Protein AF-Q4CQK6-F1 (afdb_monomer_lite)

Organism: Trypanosoma cruzi (strain CL Brener) (NCBI:txid353153)

Secondary structure (DSSP, 8-state):
----------------------------------------------------PPP----HHHHHHHHHHHHS-TT-HHHHHHHHHHHHHTTGGGGHHHHHHHH-HHHHHHHHHHHHHHHHHHHHHHHHHHHHH--SSHHHHHHHHHHHHHHHHHHHHHHHHHHHHHHHHHHHHHHHHHHHHHT-TTS-HHHHSHHHHHHHHHHHIIIIIHHHH----GGGHHHHHHHHHHHHHHHHHHHHHHHHHTHHHHHTTSEESSTTS--SEES---SHHHHHHHHHHHHHT--GGGHHHHHHH-SS--HHHHHHHHHHHHHHHHHHHHHIIIIIHHHHGGG--S-GGGT-

Radius of gyration: 30.48 Å; chains: 1; bounding box: 88×51×104 Å

InterPro domains:
  IPR013057 Amino acid transporter, transmembrane domain [PF01490] (76-343)

Structure (mmCIF, N/CA/C/O backbone):
data_AF-Q4CQK6-F1
#
_entry.id   AF-Q4CQK6-F1
#
loop_
_atom_site.group_PDB
_atom_site.id
_atom_site.type_symbol
_atom_site.label_atom_id
_atom_site.label_alt_id
_atom_site.label_comp_id
_atom_site.label_asym_id
_atom_site.label_entity_id
_atom_site.label_seq_id
_atom_site.pdbx_PDB_ins_code
_atom_site.Cartn_x
_atom_site.Cartn_y
_atom_site.Cartn_z
_atom_site.occupancy
_atom_site.B_iso_or_equiv
_atom_site.auth_seq_id
_atom_site.auth_comp_id
_atom_site.auth_asym_id
_atom_site.auth_atom_id
_atom_site.pdbx_PDB_model_num
ATOM 1 N N . MET A 1 1 ? -46.545 -31.808 -0.219 1.00 37.22 1 MET A N 1
ATOM 2 C CA . MET A 1 1 ? -46.198 -32.620 0.968 1.00 37.22 1 MET A CA 1
ATOM 3 C C . MET A 1 1 ? -45.423 -31.732 1.945 1.00 37.22 1 MET A C 1
ATOM 5 O O . MET A 1 1 ? -44.321 -31.363 1.584 1.00 37.22 1 MET A O 1
ATOM 9 N N . SER A 1 2 ? -46.028 -31.392 3.108 1.00 43.06 2 SER A N 1
ATOM 10 C CA . SER A 1 2 ? -45.422 -30.915 4.390 1.00 43.06 2 SER A CA 1
ATOM 11 C C . SER A 1 2 ? -44.519 -29.652 4.342 1.00 43.06 2 SER A C 1
ATOM 13 O O . SER A 1 2 ? -43.501 -29.692 3.672 1.00 43.06 2 SER A O 1
ATOM 15 N N . ARG A 1 3 ? -44.709 -28.506 5.030 1.00 43.91 3 ARG A N 1
ATOM 16 C CA . ARG A 1 3 ? -45.301 -28.069 6.332 1.00 43.91 3 ARG A CA 1
ATOM 17 C C . ARG A 1 3 ? -45.415 -26.510 6.283 1.00 43.91 3 ARG A C 1
ATOM 19 O O . ARG A 1 3 ? -44.500 -25.899 5.744 1.00 43.91 3 ARG A O 1
ATOM 26 N N . THR A 1 4 ? -46.546 -25.837 6.570 1.00 45.88 4 THR A N 1
ATOM 27 C CA . THR A 1 4 ? -47.027 -25.254 7.871 1.00 45.88 4 THR A CA 1
ATOM 28 C C . THR A 1 4 ? -45.974 -24.399 8.614 1.00 45.88 4 THR A C 1
ATOM 30 O O . THR A 1 4 ? -44.915 -24.929 8.929 1.00 45.88 4 THR A O 1
ATOM 33 N N . ASN A 1 5 ? -46.137 -23.088 8.880 1.00 45.56 5 ASN A N 1
ATOM 34 C CA . ASN A 1 5 ? -47.120 -22.409 9.762 1.00 45.56 5 ASN A CA 1
ATOM 35 C C . ASN A 1 5 ? -47.221 -20.874 9.494 1.00 45.56 5 ASN A C 1
ATOM 37 O O . ASN A 1 5 ? -46.205 -20.279 9.133 1.00 45.56 5 ASN A O 1
ATOM 41 N N . PRO A 1 6 ? -48.369 -20.216 9.784 1.00 45.84 6 PRO A N 1
ATOM 42 C CA . PRO A 1 6 ? -48.487 -18.756 9.970 1.00 45.84 6 PRO A CA 1
ATOM 43 C C . PRO A 1 6 ? -49.064 -18.342 11.362 1.00 45.84 6 PRO A C 1
ATOM 45 O O . PRO A 1 6 ? -49.227 -19.197 12.229 1.00 45.84 6 PRO A O 1
ATOM 48 N N . VAL A 1 7 ? -49.450 -17.052 11.497 1.00 48.31 7 VAL A N 1
ATOM 49 C CA . VAL A 1 7 ? -50.237 -16.344 12.564 1.00 48.31 7 VAL A CA 1
ATOM 50 C C . VAL A 1 7 ? -49.356 -15.636 13.630 1.00 48.31 7 VAL A C 1
ATOM 52 O O . VAL A 1 7 ? -48.444 -16.256 14.158 1.00 48.31 7 VAL A O 1
ATOM 55 N N . VAL A 1 8 ? -49.443 -14.317 13.916 1.00 49.34 8 VAL A N 1
ATOM 56 C CA . VAL A 1 8 ? -50.552 -13.473 14.457 1.00 49.34 8 VAL A CA 1
ATOM 57 C C . VAL A 1 8 ? -50.333 -11.964 14.138 1.00 49.34 8 VAL A C 1
ATOM 59 O O . VAL A 1 8 ? -49.188 -11.516 14.191 1.00 49.34 8 VAL A O 1
ATOM 62 N N . PRO A 1 9 ? -51.396 -11.147 13.942 1.00 39.28 9 PRO A N 1
ATOM 63 C CA . PRO A 1 9 ? -51.398 -9.740 14.384 1.00 39.28 9 PRO A CA 1
ATOM 64 C C . PRO A 1 9 ? -52.627 -9.389 15.259 1.00 39.28 9 PRO A C 1
ATOM 66 O O . PRO A 1 9 ? -53.703 -9.954 15.073 1.00 39.28 9 PRO A O 1
ATOM 69 N N . ALA A 1 10 ? -52.475 -8.446 16.199 1.00 51.88 10 ALA A N 1
ATOM 70 C CA . ALA A 1 10 ? -53.542 -7.960 17.085 1.00 51.88 10 ALA A CA 1
ATOM 71 C C . ALA A 1 10 ? -53.884 -6.476 16.837 1.00 51.88 10 ALA A C 1
ATOM 73 O O . ALA A 1 10 ? -53.042 -5.676 16.435 1.00 51.88 10 ALA A O 1
ATOM 74 N N . THR A 1 11 ? -55.161 -6.181 17.057 1.00 45.84 11 THR A N 1
ATOM 75 C CA . THR A 1 11 ? -56.020 -5.078 16.599 1.00 45.84 11 THR A CA 1
ATOM 76 C C . THR A 1 11 ? -56.018 -3.801 17.454 1.00 45.84 11 THR A C 1
ATOM 78 O O . THR A 1 11 ? -55.697 -3.823 18.637 1.00 45.84 11 THR A O 1
ATOM 81 N N . SER A 1 12 ? -56.471 -2.703 16.836 1.00 36.84 12 SER A N 1
ATOM 82 C CA . SER A 1 12 ? -56.713 -1.346 17.359 1.00 36.84 12 SER A CA 1
ATOM 83 C C . SER A 1 12 ? -58.149 -1.086 17.865 1.00 36.84 12 SER A C 1
ATOM 85 O O . SER A 1 12 ? -59.088 -1.653 17.311 1.00 36.84 12 SER A O 1
ATOM 87 N N . GLY A 1 13 ? -58.314 -0.112 18.775 1.00 44.81 13 GLY A N 1
ATOM 88 C CA . GLY A 1 13 ? -59.548 0.663 19.065 1.00 44.81 13 GLY A CA 1
ATOM 89 C C . GLY A 1 13 ? -59.341 1.544 20.320 1.00 44.81 13 GLY A C 1
ATOM 90 O O . GLY A 1 13 ? -59.063 0.981 21.370 1.00 44.81 13 GLY A O 1
ATOM 91 N N . SER A 1 14 ? -59.114 2.873 20.252 1.00 42.81 14 SER A N 1
ATOM 92 C CA . SER A 1 14 ? -60.061 4.030 20.208 1.00 42.81 14 SER A CA 1
ATOM 93 C C . SER A 1 14 ? -61.110 4.023 21.338 1.00 42.81 14 SER A C 1
ATOM 95 O O . SER A 1 14 ? -61.771 3.003 21.471 1.00 42.81 14 SER A O 1
ATOM 97 N N . LEU A 1 15 ? -61.445 5.065 22.121 1.00 49.97 15 LEU A N 1
ATOM 98 C CA . LEU A 1 15 ? -61.158 6.516 22.302 1.00 49.97 15 LEU A CA 1
ATOM 99 C C . LEU A 1 15 ? -61.961 6.951 23.600 1.00 49.97 15 LEU A C 1
ATOM 101 O O . LEU A 1 15 ? -62.546 6.055 24.210 1.00 49.97 15 LEU A O 1
ATOM 105 N N . PRO A 1 16 ? -61.997 8.220 24.089 1.00 49.44 16 PRO A N 1
ATOM 106 C CA . PRO A 1 16 ? -61.783 8.556 25.511 1.00 49.44 16 PRO A CA 1
ATOM 107 C C . PRO A 1 16 ? -62.869 9.448 26.190 1.00 49.44 16 PRO A C 1
ATOM 109 O O . PRO A 1 16 ? -63.867 9.798 25.571 1.00 49.44 16 PRO A O 1
ATOM 112 N N . ASP A 1 17 ? -62.533 9.872 27.419 1.00 44.78 17 ASP A N 1
ATOM 113 C CA . ASP A 1 17 ? -62.788 11.174 28.086 1.00 44.78 17 ASP A CA 1
ATOM 114 C C . ASP A 1 17 ? -63.998 11.373 29.028 1.00 44.78 17 ASP A C 1
ATOM 116 O O . ASP A 1 17 ? -65.047 10.760 28.861 1.00 44.78 17 ASP A O 1
ATOM 120 N N . ASP A 1 18 ? -63.753 12.260 30.009 1.00 43.94 18 ASP A N 1
ATOM 121 C CA . ASP A 1 18 ? -64.630 13.000 30.941 1.00 43.94 18 ASP A CA 1
ATOM 122 C C . ASP A 1 18 ? -64.414 12.769 32.459 1.00 43.94 18 ASP A C 1
ATOM 124 O O . ASP A 1 18 ? -64.860 11.785 33.047 1.00 43.94 18 ASP A O 1
ATOM 128 N N . GLY A 1 19 ? -63.830 13.789 33.115 1.00 41.44 19 GLY A N 1
ATOM 129 C CA . GLY A 1 19 ? -64.545 14.502 34.191 1.00 41.44 19 GLY A CA 1
ATOM 130 C C . GLY A 1 19 ? -64.049 14.424 35.651 1.00 41.44 19 GLY A C 1
ATOM 131 O O . GLY A 1 19 ? -64.416 13.517 36.385 1.00 41.44 19 GLY A O 1
ATOM 132 N N . ASP A 1 20 ? -63.375 15.502 36.081 1.00 42.72 20 ASP A N 1
ATOM 133 C CA . ASP A 1 20 ? -63.537 16.235 37.365 1.00 42.72 20 ASP A CA 1
ATOM 134 C C . ASP A 1 20 ? -62.953 15.730 38.726 1.00 42.72 20 ASP A C 1
ATOM 136 O O . ASP A 1 20 ? -63.548 14.946 39.454 1.00 42.72 20 ASP A O 1
ATOM 140 N N . SER A 1 21 ? -61.757 16.253 39.063 1.00 42.62 21 SER A N 1
ATOM 141 C CA . SER A 1 21 ? -61.343 17.115 40.211 1.00 42.62 21 SER A CA 1
ATOM 142 C C . SER A 1 21 ? -61.841 16.971 41.687 1.00 42.62 21 SER A C 1
ATOM 144 O O . SER A 1 21 ? -62.906 16.436 41.960 1.00 42.62 21 SER A O 1
ATOM 146 N N . PRO A 1 22 ? -61.057 17.486 42.685 1.00 46.25 22 PRO A N 1
ATOM 147 C CA . PRO A 1 22 ? -60.782 16.815 43.974 1.00 46.25 22 PRO A CA 1
ATOM 148 C C . PRO A 1 22 ? -61.104 17.621 45.266 1.00 46.25 22 PRO A C 1
ATOM 150 O O . PRO A 1 22 ? -61.379 18.815 45.198 1.00 46.25 22 PRO A O 1
ATOM 153 N N . SER A 1 23 ? -60.967 16.993 46.456 1.00 38.94 23 SER A N 1
ATOM 154 C CA . SER A 1 23 ? -60.380 17.526 47.728 1.00 38.94 23 SER A CA 1
ATOM 155 C C . SER A 1 23 ? -60.941 16.850 49.004 1.00 38.94 23 SER A C 1
ATOM 157 O O . SER A 1 23 ? -62.145 16.660 49.102 1.00 38.94 23 SER A O 1
ATOM 159 N N . HIS A 1 24 ? -60.077 16.494 49.978 1.00 41.91 24 HIS A N 1
ATOM 160 C CA . HIS A 1 24 ? -60.176 16.844 51.421 1.00 41.91 24 HIS A CA 1
ATOM 161 C C . HIS A 1 24 ? -59.195 16.061 52.340 1.00 41.91 24 HIS A C 1
ATOM 163 O O . HIS A 1 24 ? -59.238 14.842 52.449 1.00 41.91 24 HIS A O 1
ATOM 169 N N . HIS A 1 25 ? -58.329 16.838 53.008 1.00 43.72 25 HIS A N 1
ATOM 170 C CA . HIS A 1 25 ? -57.734 16.728 54.357 1.00 43.72 25 HIS A CA 1
ATOM 171 C C . HIS A 1 25 ? -57.946 15.470 55.236 1.00 43.72 25 HIS A C 1
ATOM 173 O O . HIS A 1 25 ? -59.078 15.123 55.556 1.00 43.72 25 HIS A O 1
ATOM 179 N N . SER A 1 26 ? -56.881 14.979 55.895 1.00 40.47 26 SER A N 1
ATOM 180 C CA . SER A 1 26 ? -56.523 15.338 57.296 1.00 40.47 26 SER A CA 1
ATOM 181 C C . SER A 1 26 ? -55.500 14.378 57.947 1.00 40.47 26 SER A C 1
ATOM 183 O O . SER A 1 26 ? -55.372 13.211 57.602 1.00 40.47 26 SER A O 1
ATOM 185 N N . SER A 1 27 ? -54.728 14.957 58.862 1.00 34.12 27 SER A N 1
ATOM 186 C CA . SER A 1 27 ? -53.510 14.527 59.562 1.00 34.12 27 SER A CA 1
ATOM 187 C C . SER A 1 27 ? -53.738 13.703 60.839 1.00 34.12 27 SER A C 1
ATOM 189 O O . SER A 1 27 ? -54.703 13.953 61.554 1.00 34.12 27 SER A O 1
ATOM 191 N N . HIS A 1 28 ? -52.767 12.856 61.211 1.00 41.78 28 HIS A N 1
ATOM 192 C CA . HIS A 1 28 ? -52.545 12.434 62.604 1.00 41.78 28 HIS A CA 1
ATOM 193 C C . HIS A 1 28 ? -51.050 12.166 62.889 1.00 41.78 28 HIS A C 1
ATOM 195 O O . HIS A 1 28 ? -50.462 11.224 62.363 1.00 41.78 28 HIS A O 1
ATOM 201 N N . GLU A 1 29 ? -50.457 13.012 63.738 1.00 35.28 29 GLU A N 1
ATOM 202 C CA . GLU A 1 29 ? -49.188 12.809 64.454 1.00 35.28 29 GLU A CA 1
ATOM 203 C C . GLU A 1 29 ? -49.433 12.076 65.790 1.00 35.28 29 GLU A C 1
ATOM 205 O O . GLU A 1 29 ? -50.448 12.338 66.438 1.00 35.28 29 GLU A O 1
ATOM 210 N N . MET A 1 30 ? -48.483 11.241 66.249 1.00 39.72 30 MET A N 1
ATOM 211 C CA . MET A 1 30 ? -47.987 11.244 67.644 1.00 39.72 30 MET A CA 1
ATOM 212 C C . MET A 1 30 ? -46.768 10.314 67.868 1.00 39.72 30 MET A C 1
ATOM 214 O O . MET A 1 30 ? -46.875 9.094 67.891 1.00 39.72 30 MET A O 1
ATOM 218 N N . ASN A 1 31 ? -45.610 10.967 68.009 1.00 34.00 31 ASN A N 1
ATOM 219 C CA . ASN A 1 31 ? -44.462 10.793 68.919 1.00 34.00 31 ASN A CA 1
ATOM 220 C C . ASN A 1 31 ? -44.301 9.525 69.809 1.00 34.00 31 ASN A C 1
ATOM 222 O O . ASN A 1 31 ? -45.233 9.132 70.506 1.00 34.00 31 ASN A O 1
ATOM 226 N N . GLY A 1 32 ? -43.057 9.020 69.949 1.00 36.47 32 GLY A N 1
ATOM 227 C CA . GLY A 1 32 ? -42.676 8.160 71.088 1.00 36.47 32 GLY A CA 1
ATOM 228 C C . GLY A 1 32 ? -41.384 7.320 71.001 1.00 36.47 32 GLY A C 1
ATOM 229 O O . GLY A 1 32 ? -41.447 6.139 70.693 1.00 36.47 32 GLY A O 1
ATOM 230 N N . SER A 1 33 ? -40.269 7.901 71.468 1.00 37.31 33 SER A N 1
ATOM 231 C CA . SER A 1 33 ? -39.179 7.269 72.254 1.00 37.31 33 SER A CA 1
ATOM 232 C C . SER A 1 33 ? -38.053 6.430 71.596 1.00 37.31 33 SER A C 1
ATOM 234 O O . SER A 1 33 ? -38.238 5.415 70.934 1.00 37.31 33 SER A O 1
ATOM 236 N N . GLU A 1 34 ? -36.842 6.899 71.911 1.00 34.31 34 GLU A N 1
ATOM 237 C CA . GLU A 1 34 ? -35.470 6.447 71.666 1.00 34.31 34 GLU A CA 1
ATOM 238 C C . GLU A 1 34 ? -35.130 4.956 71.882 1.00 34.31 34 GLU A C 1
ATOM 240 O O . GLU A 1 34 ? -35.407 4.368 72.927 1.00 34.31 34 GLU A O 1
ATOM 245 N N . ARG A 1 35 ? -34.278 4.413 70.993 1.00 35.53 35 ARG A N 1
ATOM 246 C CA . ARG A 1 35 ? -33.162 3.536 71.404 1.00 35.53 35 ARG A CA 1
ATOM 247 C C . ARG A 1 35 ? -32.030 3.504 70.368 1.00 35.53 35 ARG A C 1
ATOM 249 O O . ARG A 1 35 ? -32.155 2.909 69.304 1.00 35.53 35 ARG A O 1
ATOM 256 N N . LYS A 1 36 ? -30.886 4.102 70.725 1.00 32.81 36 LYS A N 1
ATOM 257 C CA . LYS A 1 36 ? -29.576 3.906 70.078 1.00 32.81 36 LYS A CA 1
ATOM 258 C C . LYS A 1 36 ? -29.187 2.420 70.098 1.00 32.81 36 LYS A C 1
ATOM 260 O O . LYS A 1 36 ? -29.015 1.861 71.181 1.00 32.81 36 LYS A O 1
ATOM 265 N N . ARG A 1 37 ? -28.925 1.826 68.931 1.00 38.12 37 ARG A N 1
ATOM 266 C CA . ARG A 1 37 ? -27.924 0.761 68.759 1.00 38.12 37 ARG A CA 1
ATOM 267 C C . ARG A 1 37 ? -27.185 0.952 67.437 1.00 38.12 37 ARG A C 1
ATOM 269 O O . ARG A 1 37 ? -27.768 0.924 66.365 1.00 38.12 37 ARG A O 1
ATOM 276 N N . THR A 1 38 ? -25.894 1.178 67.609 1.00 31.78 38 THR A N 1
ATOM 277 C CA . THR A 1 38 ? -24.778 1.021 66.680 1.00 31.78 38 THR A CA 1
ATOM 278 C C . THR A 1 38 ? -24.866 -0.264 65.854 1.00 31.78 38 THR A C 1
ATOM 280 O O . THR A 1 38 ? -25.084 -1.335 66.420 1.00 31.78 38 THR A O 1
ATOM 283 N N . GLY A 1 39 ? -24.625 -0.151 64.552 1.00 34.47 39 GLY A N 1
ATOM 284 C CA . GLY A 1 39 ? -24.417 -1.265 63.633 1.00 34.47 39 GLY A CA 1
ATOM 285 C C . GLY A 1 39 ? -23.953 -0.712 62.292 1.00 34.47 39 GLY A C 1
ATOM 286 O O . GLY A 1 39 ? -24.721 -0.054 61.605 1.00 34.47 39 GLY A O 1
ATOM 287 N N . GLU A 1 40 ? -22.667 -0.889 62.008 1.00 32.31 40 GLU A N 1
ATOM 288 C CA . GLU A 1 40 ? -21.986 -0.543 60.763 1.00 32.31 40 GLU A CA 1
ATOM 289 C C . GLU A 1 40 ? -22.675 -1.153 59.535 1.00 32.31 40 GLU A C 1
ATOM 291 O O . GLU A 1 40 ? -22.614 -2.363 59.324 1.00 32.31 40 GLU A O 1
ATOM 296 N N . ASP A 1 41 ? -23.248 -0.309 58.678 1.00 35.34 41 ASP A N 1
ATOM 297 C CA . ASP A 1 41 ? -23.568 -0.683 57.302 1.00 35.34 41 ASP A CA 1
ATOM 298 C C . ASP A 1 41 ? -22.315 -0.476 56.443 1.00 35.34 41 ASP A C 1
ATOM 300 O O . ASP A 1 41 ? -22.058 0.590 55.875 1.00 35.34 41 ASP A O 1
ATOM 304 N N . ALA A 1 42 ? -21.484 -1.519 56.422 1.00 42.06 42 ALA A N 1
ATOM 305 C CA . ALA A 1 42 ? -20.296 -1.621 55.593 1.00 42.06 42 ALA A CA 1
ATOM 306 C C . ALA A 1 42 ? -20.677 -1.654 54.102 1.00 42.06 42 ALA A C 1
ATOM 308 O O . ALA A 1 42 ? -21.350 -2.565 53.617 1.00 42.06 42 ALA A O 1
ATOM 309 N N . VAL A 1 43 ? -20.202 -0.645 53.372 1.00 45.31 43 VAL A N 1
ATOM 310 C CA . VAL A 1 43 ? -20.189 -0.575 51.906 1.00 45.31 43 VAL A CA 1
ATOM 311 C C . VAL A 1 43 ? -19.459 -1.809 51.354 1.00 45.31 43 VAL A C 1
ATOM 313 O O . VAL A 1 43 ? -18.345 -2.084 51.802 1.00 45.31 43 VAL A O 1
ATOM 316 N N . PRO A 1 44 ? -20.013 -2.551 50.377 1.00 42.31 44 PRO A N 1
ATOM 317 C CA . PRO A 1 44 ? -19.312 -3.689 49.806 1.00 42.31 44 PRO A CA 1
ATOM 318 C C . PRO A 1 44 ? -18.115 -3.194 48.985 1.00 42.31 44 PRO A C 1
ATOM 320 O O . PRO A 1 44 ? -18.262 -2.597 47.916 1.00 42.31 44 PRO A O 1
ATOM 323 N N . GLU A 1 45 ? -16.922 -3.447 49.517 1.00 36.78 45 GLU A N 1
ATOM 324 C CA . GLU A 1 45 ? -15.633 -3.268 48.862 1.00 36.78 45 GLU A CA 1
ATOM 325 C C . GLU A 1 45 ? -15.618 -4.065 47.551 1.00 36.78 45 GLU A C 1
ATOM 327 O O . GLU A 1 45 ? -15.625 -5.297 47.517 1.00 36.78 45 GLU A O 1
ATOM 332 N N . LYS A 1 46 ? -15.665 -3.338 46.434 1.00 40.69 46 LYS A N 1
ATOM 333 C CA . LYS A 1 46 ? -15.587 -3.896 45.088 1.00 40.69 46 LYS A CA 1
ATOM 334 C C . LYS A 1 46 ? -14.167 -4.417 44.863 1.00 40.69 46 LYS A C 1
ATOM 336 O O . LYS A 1 46 ? -13.291 -3.671 44.436 1.00 40.69 46 LYS A O 1
ATOM 341 N N . LEU A 1 47 ? -13.975 -5.702 45.150 1.00 36.91 47 LEU A N 1
ATOM 342 C CA . LEU A 1 47 ? -12.777 -6.490 44.874 1.00 36.91 47 LEU A CA 1
ATOM 343 C C . LEU A 1 47 ? -12.363 -6.316 43.399 1.00 36.91 47 LEU A C 1
ATOM 345 O O . LEU A 1 47 ? -12.960 -6.900 42.492 1.00 36.91 47 LEU A O 1
ATOM 349 N N . MET A 1 48 ? -11.367 -5.464 43.145 1.00 38.00 48 MET A N 1
ATOM 350 C CA . MET A 1 48 ? -10.711 -5.371 41.842 1.00 38.00 48 MET A CA 1
ATOM 351 C C . MET A 1 48 ? -9.895 -6.651 41.631 1.00 38.00 48 MET A C 1
ATOM 353 O O . MET A 1 48 ? -9.107 -7.006 42.510 1.00 38.00 48 MET A O 1
ATOM 357 N N . PRO A 1 49 ? -10.017 -7.349 40.490 1.00 39.69 49 PRO A N 1
ATOM 358 C CA . PRO A 1 49 ? -9.062 -8.392 40.172 1.00 39.69 49 PRO A CA 1
ATOM 359 C C . PRO A 1 49 ? -7.709 -7.714 39.936 1.00 39.69 49 PRO A C 1
ATOM 361 O O . PRO A 1 49 ? -7.551 -6.938 38.993 1.00 39.69 49 PRO A O 1
ATOM 364 N N . VAL A 1 50 ? -6.737 -7.986 40.809 1.00 41.00 50 VAL A N 1
ATOM 365 C CA . VAL A 1 50 ? -5.322 -7.691 40.563 1.00 41.00 50 VAL A CA 1
ATOM 366 C C . VAL A 1 50 ? -4.916 -8.515 39.344 1.00 41.00 50 VAL A C 1
ATOM 368 O O . VAL A 1 50 ? -4.650 -9.713 39.441 1.00 41.00 50 VAL A O 1
ATOM 371 N N . SER A 1 51 ? -4.944 -7.898 38.164 1.00 39.00 51 SER A N 1
ATOM 372 C CA . SER A 1 51 ? -4.399 -8.494 36.952 1.00 39.00 51 SER A CA 1
ATOM 373 C C . SER A 1 51 ? -2.879 -8.531 37.089 1.00 39.00 51 SER A C 1
ATOM 375 O O . SER A 1 51 ? -2.207 -7.520 36.894 1.00 39.00 51 SER A O 1
ATOM 377 N N . ASN A 1 52 ? -2.341 -9.701 37.436 1.00 38.28 52 ASN A N 1
ATOM 378 C CA . ASN A 1 52 ? -0.931 -10.032 37.247 1.00 38.28 52 ASN A CA 1
ATOM 379 C C . ASN A 1 52 ? -0.629 -10.067 35.736 1.00 38.28 52 ASN A C 1
ATOM 381 O O . ASN A 1 52 ? -0.590 -11.137 35.130 1.00 38.28 52 ASN A O 1
ATOM 385 N N . GLU A 1 53 ? -0.443 -8.905 35.105 1.00 43.97 53 GLU A N 1
ATOM 386 C CA . GLU A 1 53 ? 0.274 -8.843 33.831 1.00 43.97 53 GLU A CA 1
ATOM 387 C C . GLU A 1 53 ? 1.767 -9.099 34.107 1.00 43.97 53 GLU A C 1
ATOM 389 O O . GLU A 1 53 ? 2.332 -8.499 35.027 1.00 43.97 53 GLU A O 1
ATOM 394 N N . PRO A 1 54 ? 2.434 -9.993 33.354 1.00 46.28 54 PRO A N 1
ATOM 395 C CA . PRO A 1 54 ? 3.871 -10.192 33.495 1.00 46.28 54 PRO A CA 1
ATOM 396 C C . PRO A 1 54 ? 4.602 -8.875 33.176 1.00 46.28 54 PRO A C 1
ATOM 398 O O . PRO A 1 54 ? 4.131 -8.118 32.321 1.00 46.28 54 PRO A O 1
ATOM 401 N N . PRO A 1 55 ? 5.751 -8.578 33.817 1.00 50.41 55 PRO A N 1
ATOM 402 C CA . PRO A 1 55 ? 6.511 -7.370 33.518 1.00 50.41 55 PRO A CA 1
ATOM 403 C C . PRO A 1 55 ? 6.811 -7.343 32.018 1.00 50.41 55 PRO A C 1
ATOM 405 O O . PRO A 1 55 ? 7.391 -8.286 31.477 1.00 50.41 55 PRO A O 1
ATOM 408 N N . ALA A 1 56 ? 6.334 -6.294 31.342 1.00 55.75 56 ALA A N 1
ATOM 409 C CA . ALA A 1 56 ? 6.457 -6.137 29.901 1.00 55.75 56 ALA A CA 1
ATOM 410 C C . ALA A 1 56 ? 7.915 -6.367 29.487 1.00 55.75 56 ALA A C 1
ATOM 412 O O . ALA A 1 56 ? 8.785 -5.578 29.844 1.00 55.75 56 ALA A O 1
ATOM 413 N N . SER A 1 57 ? 8.173 -7.455 28.755 1.00 58.31 57 SER A N 1
ATOM 414 C CA . SER A 1 57 ? 9.502 -7.778 28.238 1.00 58.31 57 SER A CA 1
ATOM 415 C C . SER A 1 57 ? 10.104 -6.540 27.567 1.00 58.31 57 SER A C 1
ATOM 417 O O . SER A 1 57 ? 9.446 -5.965 26.695 1.00 58.31 57 SER A O 1
ATOM 419 N N . ASP A 1 58 ? 11.333 -6.162 27.928 1.00 60.03 58 ASP A N 1
ATOM 420 C CA . ASP A 1 58 ? 12.126 -5.070 27.333 1.00 60.03 58 ASP A CA 1
ATOM 421 C C . ASP A 1 58 ? 12.555 -5.368 25.882 1.00 60.03 58 ASP A C 1
ATOM 423 O O . ASP A 1 58 ? 13.672 -5.100 25.441 1.00 60.03 58 ASP A O 1
ATOM 427 N N . THR A 1 59 ? 11.666 -5.951 25.089 1.00 76.38 59 THR A N 1
ATOM 428 C CA . THR A 1 59 ? 11.891 -6.167 23.670 1.00 76.38 59 THR A CA 1
ATOM 429 C C . THR A 1 59 ? 11.755 -4.838 22.927 1.00 76.38 59 THR A C 1
ATOM 431 O O . THR A 1 59 ? 10.912 -3.997 23.249 1.00 76.38 59 THR A O 1
ATOM 434 N N . ILE A 1 60 ? 12.572 -4.643 21.886 1.00 77.12 60 ILE A N 1
ATOM 435 C CA . ILE A 1 60 ? 12.487 -3.487 20.971 1.00 77.12 60 ILE A CA 1
ATOM 436 C C . ILE A 1 60 ? 11.043 -3.295 20.484 1.00 77.12 60 ILE A C 1
ATOM 438 O O . ILE A 1 60 ? 10.553 -2.171 20.404 1.00 77.12 60 ILE A O 1
ATOM 442 N N . LEU A 1 61 ? 10.330 -4.403 20.258 1.00 74.00 61 LEU A N 1
ATOM 443 C CA . LEU A 1 61 ? 8.922 -4.411 19.885 1.00 74.00 61 LEU A CA 1
ATOM 444 C C . LEU A 1 61 ? 8.015 -3.767 20.948 1.00 74.00 61 LEU A C 1
ATOM 446 O O . LEU A 1 61 ? 7.100 -3.036 20.584 1.00 74.00 61 LEU A O 1
ATOM 450 N N . ALA A 1 62 ? 8.248 -3.993 22.244 1.00 76.00 62 ALA A N 1
ATOM 451 C CA . ALA A 1 62 ? 7.469 -3.366 23.313 1.00 76.00 62 ALA A CA 1
ATOM 452 C C . ALA A 1 62 ? 7.717 -1.850 23.390 1.00 76.00 62 ALA A C 1
ATOM 454 O O . ALA A 1 62 ? 6.766 -1.079 23.537 1.00 76.00 62 ALA A O 1
ATOM 455 N N . LYS A 1 63 ? 8.971 -1.408 23.210 1.00 78.50 63 LYS A N 1
ATOM 456 C CA . LYS A 1 63 ? 9.320 0.023 23.126 1.00 78.50 63 LYS A CA 1
ATOM 457 C C . LYS A 1 63 ? 8.692 0.685 21.900 1.00 78.50 63 LYS A C 1
ATOM 459 O O . LYS A 1 63 ? 8.094 1.751 22.026 1.00 78.50 63 LYS A O 1
ATOM 464 N N . LEU A 1 64 ? 8.755 0.023 20.743 1.00 77.81 64 LEU A N 1
ATOM 465 C CA . LEU A 1 64 ? 8.115 0.484 19.512 1.00 77.81 64 LEU A CA 1
ATOM 466 C C . LEU A 1 64 ? 6.594 0.572 19.684 1.00 77.81 64 LEU A C 1
ATOM 468 O O . LEU A 1 64 ? 6.009 1.602 19.365 1.00 77.81 64 LEU A O 1
ATOM 472 N N . LYS A 1 65 ? 5.957 -0.453 20.267 1.00 76.12 65 LYS A N 1
ATOM 473 C CA . LYS A 1 65 ? 4.521 -0.439 20.588 1.00 76.12 65 LYS A CA 1
ATOM 474 C C . LYS A 1 65 ? 4.157 0.732 21.500 1.00 76.12 65 LYS A C 1
ATOM 476 O O . LYS A 1 65 ? 3.179 1.411 21.211 1.00 76.12 65 LYS A O 1
ATOM 481 N N . ARG A 1 66 ? 4.937 1.009 22.555 1.00 77.00 66 ARG A N 1
ATOM 482 C CA . ARG A 1 66 ? 4.711 2.180 23.425 1.00 77.00 66 ARG A CA 1
ATOM 483 C C . ARG A 1 66 ? 4.841 3.494 22.662 1.00 77.00 66 ARG A C 1
ATOM 485 O O . ARG A 1 66 ? 3.964 4.336 22.799 1.00 77.00 66 ARG A O 1
ATOM 492 N N . CYS A 1 67 ? 5.878 3.653 21.839 1.00 78.75 67 CYS A N 1
ATOM 493 C CA . CYS A 1 67 ? 6.054 4.848 21.011 1.00 78.75 67 CYS A CA 1
ATOM 494 C C . CYS A 1 67 ? 4.847 5.060 20.084 1.00 78.75 67 CYS A C 1
ATOM 496 O O . CYS A 1 67 ? 4.259 6.138 20.066 1.00 78.75 67 CYS A O 1
ATOM 498 N N . VAL A 1 68 ? 4.402 3.998 19.404 1.00 74.81 68 VAL A N 1
ATOM 499 C CA . VAL A 1 68 ? 3.220 4.047 18.536 1.00 74.81 68 VAL A CA 1
ATOM 500 C C . VAL A 1 68 ? 1.958 4.391 19.327 1.00 74.81 68 VAL A C 1
ATOM 502 O O . VAL A 1 68 ? 1.197 5.220 18.858 1.00 74.81 68 VAL A O 1
ATOM 505 N N . ILE A 1 69 ? 1.738 3.831 20.522 1.00 75.38 69 ILE A N 1
ATOM 506 C CA . ILE A 1 69 ? 0.567 4.162 21.360 1.00 75.38 69 ILE A CA 1
ATOM 507 C C . ILE A 1 69 ? 0.576 5.635 21.789 1.00 75.38 69 ILE A C 1
ATOM 509 O O . ILE A 1 69 ? -0.480 6.258 21.839 1.00 75.38 69 ILE A O 1
ATOM 513 N N . VAL A 1 70 ? 1.749 6.189 22.105 1.00 74.31 70 VAL A N 1
ATOM 514 C CA . VAL A 1 70 ? 1.885 7.593 22.521 1.00 74.31 70 VAL A CA 1
ATOM 515 C C . VAL A 1 70 ? 1.610 8.541 21.353 1.00 74.31 70 VAL A C 1
ATOM 517 O O . VAL A 1 70 ? 0.914 9.535 21.531 1.00 74.31 70 VAL A O 1
ATOM 520 N N . VAL A 1 71 ? 2.122 8.234 20.158 1.00 77.31 71 VAL A N 1
ATOM 521 C CA . VAL A 1 71 ? 1.924 9.075 18.963 1.00 77.31 71 VAL A CA 1
ATOM 522 C C . VAL A 1 71 ? 0.527 8.873 18.358 1.00 77.31 71 VAL A C 1
ATOM 524 O O . VAL A 1 71 ? -0.080 9.813 17.848 1.00 77.31 71 VAL A O 1
ATOM 527 N N . ILE A 1 72 ? 0.005 7.647 18.408 1.00 79.56 72 ILE A N 1
ATOM 528 C CA . ILE A 1 72 ? -1.230 7.198 17.758 1.00 79.56 72 ILE A CA 1
ATOM 529 C C . ILE A 1 72 ? -2.047 6.380 18.779 1.00 79.56 72 ILE A C 1
ATOM 531 O O . ILE A 1 72 ? -1.968 5.145 18.809 1.00 79.56 72 ILE A O 1
ATOM 535 N N . PRO A 1 73 ? -2.836 7.046 19.642 1.00 76.38 73 PRO A N 1
ATOM 536 C CA . PRO A 1 73 ? -3.600 6.357 20.674 1.00 76.38 73 PRO A CA 1
ATOM 537 C C . PRO A 1 73 ? -4.712 5.467 20.081 1.00 76.38 73 PRO A C 1
ATOM 539 O O . PRO A 1 73 ? -5.299 5.830 19.054 1.00 76.38 73 PRO A O 1
ATOM 542 N N . PRO A 1 74 ? -5.042 4.325 20.731 1.00 74.25 74 PRO A N 1
ATOM 543 C CA . PRO A 1 74 ? -6.184 3.477 20.372 1.00 74.25 74 PRO A CA 1
ATOM 544 C C . PRO A 1 74 ? -7.457 4.288 20.131 1.00 74.25 74 PRO A C 1
ATOM 546 O O . PRO A 1 74 ? -7.770 5.172 20.929 1.00 74.25 74 PRO A O 1
ATOM 549 N N . GLY A 1 75 ? -8.188 3.991 19.053 1.00 78.81 75 GLY A N 1
ATOM 550 C CA . GLY A 1 75 ? -9.468 4.640 18.755 1.00 78.81 75 GLY A CA 1
ATOM 551 C C . GLY A 1 75 ? -9.390 6.157 18.515 1.00 78.81 75 GLY A C 1
ATOM 552 O O . GLY A 1 75 ? -10.423 6.825 18.432 1.00 78.81 75 GLY A O 1
ATOM 553 N N . GLY A 1 76 ? -8.182 6.726 18.411 1.00 86.88 76 GLY A N 1
ATOM 554 C CA . GLY A 1 76 ? -7.963 8.133 18.097 1.00 86.88 76 GLY A CA 1
ATOM 555 C C . GLY A 1 76 ? -8.247 8.461 16.628 1.00 86.88 76 GLY A C 1
ATOM 556 O O . GLY A 1 76 ? -8.273 7.589 15.756 1.00 86.88 76 GLY A O 1
ATOM 557 N N . ILE A 1 77 ? -8.403 9.754 16.332 1.00 91.19 77 ILE A N 1
ATOM 558 C CA . ILE A 1 77 ? -8.631 10.261 14.965 1.00 91.19 77 ILE A CA 1
ATOM 559 C C . ILE A 1 77 ? -7.470 9.865 14.046 1.00 91.19 77 ILE A C 1
ATOM 561 O O . ILE A 1 77 ? -7.699 9.386 12.940 1.00 91.19 77 ILE A O 1
ATOM 565 N N . LEU A 1 78 ? -6.230 10.007 14.524 1.00 88.75 78 LEU A N 1
ATOM 566 C CA . LEU A 1 78 ? -5.037 9.673 13.749 1.00 88.75 78 LEU A CA 1
ATOM 567 C C . LEU A 1 78 ? -4.898 8.160 13.518 1.00 88.75 78 LEU A C 1
ATOM 569 O O . LEU A 1 78 ? -4.553 7.744 12.417 1.00 88.75 78 LEU A O 1
ATOM 573 N N . ALA A 1 79 ? -5.236 7.333 14.515 1.00 86.88 79 ALA A N 1
ATOM 574 C CA . ALA A 1 79 ? -5.244 5.873 14.373 1.00 86.88 79 ALA A CA 1
ATOM 575 C C . ALA A 1 79 ? -6.244 5.426 13.303 1.00 86.88 79 ALA A C 1
ATOM 577 O O . ALA A 1 79 ? -5.919 4.630 12.424 1.00 86.88 79 ALA A O 1
ATOM 578 N N . SER A 1 80 ? -7.440 6.011 13.348 1.00 89.88 80 SER A N 1
ATOM 579 C CA . SER A 1 80 ? -8.506 5.769 12.379 1.00 89.88 80 SER A CA 1
ATOM 580 C C . SER A 1 80 ? -8.103 6.236 10.977 1.00 89.88 80 SER A C 1
ATOM 582 O O . SER A 1 80 ? -8.301 5.510 10.007 1.00 89.88 80 SER A O 1
ATOM 584 N N . ALA A 1 81 ? -7.470 7.410 10.868 1.00 91.88 81 ALA A N 1
ATOM 585 C CA . ALA A 1 81 ? -6.958 7.944 9.608 1.00 91.88 81 ALA A CA 1
ATOM 586 C C . ALA A 1 81 ? -5.886 7.034 8.987 1.00 91.88 81 ALA A C 1
ATOM 588 O O . ALA A 1 81 ? -5.969 6.728 7.801 1.00 91.88 81 ALA A O 1
ATOM 589 N N . PHE A 1 82 ? -4.917 6.556 9.777 1.00 88.81 82 PHE A N 1
ATOM 590 C CA . PHE A 1 82 ? -3.884 5.631 9.299 1.00 88.81 82 PHE A CA 1
ATOM 591 C C . PHE A 1 82 ? -4.439 4.260 8.926 1.00 88.81 82 PHE A C 1
ATOM 593 O O . PHE A 1 82 ? -3.970 3.670 7.958 1.00 88.81 82 PHE A O 1
ATOM 600 N N . ASN A 1 83 ? -5.441 3.760 9.649 1.00 88.38 83 ASN A N 1
ATOM 601 C CA . ASN A 1 83 ? -6.110 2.511 9.297 1.00 88.38 83 ASN A CA 1
ATOM 602 C C . ASN A 1 83 ? -6.808 2.639 7.929 1.00 88.38 83 ASN A C 1
ATOM 604 O O . ASN A 1 83 ? -6.535 1.861 7.014 1.00 88.38 83 ASN A O 1
ATOM 608 N N . LEU A 1 84 ? -7.603 3.699 7.740 1.00 91.69 84 LEU A N 1
ATOM 609 C CA . LEU A 1 84 ? -8.259 3.985 6.460 1.00 91.69 84 LEU A CA 1
ATOM 610 C C . LEU A 1 84 ? -7.252 4.214 5.326 1.00 91.69 84 LEU A C 1
ATOM 612 O O . LEU A 1 84 ? -7.436 3.683 4.232 1.00 91.69 84 LEU A O 1
ATOM 616 N N . ALA A 1 85 ? -6.170 4.951 5.585 1.00 92.31 85 ALA A N 1
ATOM 617 C CA . ALA A 1 85 ? -5.116 5.178 4.602 1.00 92.31 85 ALA A CA 1
ATOM 618 C C . ALA A 1 85 ? -4.398 3.875 4.227 1.00 92.31 85 ALA A C 1
ATOM 620 O O . ALA A 1 85 ? -4.216 3.593 3.047 1.00 92.31 85 ALA A O 1
ATOM 621 N N . SER A 1 86 ? -4.052 3.041 5.212 1.00 89.00 86 SER A N 1
ATOM 622 C CA . SER A 1 86 ? -3.432 1.731 4.990 1.00 89.00 86 SER A CA 1
ATOM 623 C C . SER A 1 86 ? -4.327 0.808 4.167 1.00 89.00 86 SER A C 1
ATOM 625 O O . SER A 1 86 ? -3.817 0.068 3.331 1.00 89.00 86 SER A O 1
ATOM 627 N N . SER A 1 87 ? -5.642 0.845 4.399 1.00 88.00 87 SER A N 1
ATOM 628 C CA . SER A 1 87 ? -6.616 0.074 3.624 1.00 88.00 87 SER A CA 1
ATOM 629 C C . SER A 1 87 ? -6.709 0.539 2.173 1.00 88.00 87 SER A C 1
ATOM 631 O O . SER A 1 87 ? -6.998 -0.275 1.304 1.00 88.00 87 SER A O 1
ATOM 633 N N . SER A 1 88 ? -6.515 1.835 1.934 1.00 91.75 88 SER A N 1
ATOM 634 C CA . SER A 1 88 ? -6.608 2.450 0.613 1.00 91.75 88 SER A CA 1
ATOM 635 C C . SER A 1 88 ? -5.325 2.207 -0.193 1.00 91.75 88 SER A C 1
ATOM 637 O O . SER A 1 88 ? -5.391 1.657 -1.288 1.00 91.75 88 SER A O 1
ATOM 639 N N . ILE A 1 89 ? -4.151 2.544 0.373 1.00 89.75 89 ILE A N 1
ATOM 640 C CA . ILE A 1 89 ? -2.848 2.565 -0.329 1.00 89.75 89 ILE A CA 1
ATOM 641 C C . ILE A 1 89 ? -2.550 1.239 -1.026 1.00 89.75 89 ILE A C 1
ATOM 643 O O . ILE A 1 89 ? -2.289 1.233 -2.230 1.00 89.75 89 ILE A O 1
ATOM 647 N N . GLY A 1 90 ? -2.661 0.144 -0.267 1.00 83.00 90 GLY A N 1
ATOM 648 C CA . GLY A 1 90 ? -2.687 -1.241 -0.738 1.00 83.00 90 GLY A CA 1
ATOM 649 C C . GLY A 1 90 ? -1.814 -1.584 -1.954 1.00 83.00 90 GLY A C 1
ATOM 650 O O . GLY A 1 90 ? -0.744 -1.025 -2.175 1.00 83.00 90 GLY A O 1
ATOM 651 N N . ALA A 1 91 ? -2.279 -2.550 -2.748 1.00 82.50 91 ALA A N 1
ATOM 652 C CA . ALA A 1 91 ? -1.688 -2.878 -4.049 1.00 82.50 91 ALA A CA 1
ATOM 653 C C . ALA A 1 91 ? -2.107 -1.881 -5.152 1.00 82.50 91 ALA A C 1
ATOM 655 O O . ALA A 1 91 ? -1.494 -1.841 -6.216 1.00 82.50 91 ALA A O 1
ATOM 656 N N . GLY A 1 92 ? -3.139 -1.062 -4.904 1.00 86.31 92 GLY A N 1
ATOM 657 C CA . GLY A 1 92 ? -3.682 -0.109 -5.878 1.00 86.31 92 GLY A CA 1
ATOM 658 C C . GLY A 1 92 ? -2.681 0.969 -6.294 1.00 86.31 92 GLY A C 1
ATOM 659 O O . GLY A 1 92 ? -2.659 1.354 -7.463 1.00 86.31 92 GLY A O 1
ATOM 660 N N . ILE A 1 93 ? -1.797 1.394 -5.380 1.00 92.25 93 ILE A N 1
ATOM 661 C CA . ILE A 1 93 ? -0.757 2.395 -5.664 1.00 92.25 93 ILE A CA 1
ATOM 662 C C . ILE A 1 93 ? 0.183 1.974 -6.809 1.00 92.25 93 ILE A C 1
ATOM 664 O O . ILE A 1 93 ? 0.670 2.821 -7.556 1.00 92.25 93 ILE A O 1
ATOM 668 N N . LEU A 1 94 ? 0.396 0.666 -6.989 1.00 91.94 94 LEU A N 1
ATOM 669 C CA . LEU A 1 94 ? 1.356 0.108 -7.945 1.00 91.94 94 LEU A CA 1
ATOM 670 C C . LEU A 1 94 ? 0.930 0.278 -9.407 1.00 91.94 94 LEU A C 1
ATOM 672 O O . LEU A 1 94 ? 1.783 0.322 -10.290 1.00 91.94 94 LEU A O 1
ATOM 676 N N . GLY A 1 95 ? -0.378 0.383 -9.659 1.00 92.75 95 GLY A N 1
ATOM 677 C CA . GLY A 1 95 ? -0.945 0.589 -10.993 1.00 92.75 95 GLY A CA 1
ATOM 678 C C . GLY A 1 95 ? -1.183 2.058 -11.354 1.00 92.75 95 GLY A C 1
ATOM 679 O O . GLY A 1 95 ? -1.581 2.352 -12.480 1.00 92.75 95 GLY A O 1
ATOM 680 N N . LEU A 1 96 ? -0.960 3.000 -10.431 1.00 95.06 96 LEU A N 1
ATOM 681 C CA . LEU A 1 96 ? -1.260 4.417 -10.665 1.00 95.06 96 LEU A CA 1
ATOM 682 C C . LEU A 1 96 ? -0.450 5.060 -11.801 1.00 95.06 96 LEU A C 1
ATOM 684 O O . LEU A 1 96 ? -1.032 5.835 -12.559 1.00 95.06 96 LEU A O 1
ATOM 688 N N . PRO A 1 97 ? 0.843 4.743 -11.997 1.00 94.75 97 PRO A N 1
ATOM 689 C CA . PRO A 1 97 ? 1.602 5.277 -13.127 1.00 94.75 97 PRO A CA 1
ATOM 690 C C . PRO A 1 97 ? 1.043 4.805 -14.478 1.00 94.75 97 PRO A C 1
ATOM 692 O O . PRO A 1 97 ? 0.972 5.587 -15.424 1.00 94.75 97 PRO A O 1
ATOM 695 N N . LEU A 1 98 ? 0.559 3.558 -14.560 1.00 93.81 98 LEU A N 1
ATOM 696 C CA . LEU A 1 98 ? -0.124 3.028 -15.747 1.00 93.81 98 LEU A CA 1
ATOM 697 C C . LEU A 1 98 ? -1.459 3.747 -15.976 1.00 93.81 98 LEU A C 1
ATOM 699 O O . LEU A 1 98 ? -1.810 4.098 -17.106 1.00 93.81 98 LEU A O 1
ATOM 703 N N . ALA A 1 99 ? -2.200 3.996 -14.898 1.00 94.69 99 ALA A N 1
ATOM 704 C CA . ALA A 1 99 ? -3.443 4.750 -14.950 1.00 94.69 99 ALA A CA 1
ATOM 705 C C . ALA A 1 99 ? -3.204 6.188 -15.440 1.00 94.69 99 ALA A C 1
ATOM 707 O O . ALA A 1 99 ? -3.953 6.682 -16.283 1.00 94.69 99 ALA A O 1
ATOM 708 N N . ALA A 1 100 ? -2.115 6.825 -14.998 1.00 94.94 100 ALA A N 1
ATOM 709 C CA . ALA A 1 100 ? -1.691 8.136 -15.476 1.00 94.94 100 ALA A CA 1
ATOM 710 C C . ALA A 1 100 ? -1.260 8.116 -16.949 1.00 94.94 100 ALA A C 1
ATOM 712 O O . ALA A 1 100 ? -1.680 8.987 -17.709 1.00 94.94 100 ALA A O 1
ATOM 713 N N . ASN A 1 101 ? -0.525 7.088 -17.386 1.00 93.19 101 ASN A N 1
ATOM 714 C CA . ASN A 1 101 ? -0.195 6.875 -18.799 1.00 93.19 101 ASN A CA 1
ATOM 715 C C . ASN A 1 101 ? -1.450 6.714 -19.675 1.00 93.19 101 ASN A C 1
ATOM 717 O O . ASN A 1 101 ? -1.496 7.191 -20.808 1.00 93.19 101 ASN A O 1
ATOM 721 N N . SER A 1 102 ? -2.492 6.069 -19.149 1.00 92.38 102 SER A N 1
ATOM 722 C CA . SER A 1 102 ? -3.745 5.829 -19.873 1.00 92.38 102 SER A CA 1
ATOM 723 C C . SER A 1 102 ? -4.620 7.082 -19.937 1.00 92.38 102 SER A C 1
ATOM 725 O O . SER A 1 102 ? -5.033 7.495 -21.019 1.00 92.38 102 SER A O 1
ATOM 727 N N . SER A 1 103 ? -4.835 7.761 -18.811 1.00 92.56 103 SER A N 1
ATOM 728 C CA . SER A 1 103 ? -5.688 8.953 -18.725 1.00 92.56 103 SER A CA 1
ATOM 729 C C . SER A 1 103 ? -5.025 10.234 -19.242 1.00 92.56 103 SER A C 1
ATOM 731 O O . SER A 1 103 ? -5.699 11.121 -19.768 1.00 92.56 103 SER A O 1
ATOM 733 N N . GLY A 1 104 ? -3.700 10.313 -19.159 1.00 92.31 104 GLY A N 1
ATOM 734 C CA . GLY A 1 104 ? -2.941 11.552 -19.270 1.00 92.31 104 GLY A CA 1
ATOM 735 C C . GLY A 1 104 ? -2.728 12.179 -17.892 1.00 92.31 104 GLY A C 1
ATOM 736 O O . GLY A 1 104 ? -3.565 12.051 -16.994 1.00 92.31 104 GLY A O 1
ATOM 737 N N . LEU A 1 105 ? -1.596 12.858 -17.718 1.00 92.50 105 LEU A N 1
ATOM 738 C CA . LEU A 1 105 ? -1.137 13.318 -16.407 1.00 92.50 105 LEU A CA 1
ATOM 739 C C . LEU A 1 105 ? -2.108 14.300 -15.732 1.00 92.50 105 LEU A C 1
ATOM 741 O O . LEU A 1 105 ? -2.375 14.183 -14.537 1.00 92.50 105 LEU A O 1
ATOM 745 N N . VAL A 1 106 ? -2.670 15.251 -16.484 1.00 93.00 106 VAL A N 1
ATOM 746 C CA . VAL A 1 106 ? -3.603 16.239 -15.914 1.00 93.00 106 VAL A CA 1
ATOM 747 C C . VAL A 1 106 ? -4.913 15.560 -15.529 1.00 93.00 106 VAL A C 1
ATOM 749 O O . VAL A 1 106 ? -5.422 15.773 -14.429 1.00 93.00 106 VAL A O 1
ATOM 752 N N . MET A 1 107 ? -5.427 14.690 -16.402 1.00 93.19 107 MET A N 1
ATOM 753 C CA . MET A 1 107 ? -6.647 13.931 -16.128 1.00 93.19 107 MET A CA 1
ATOM 754 C C . MET A 1 107 ? -6.486 13.001 -14.929 1.00 93.19 107 MET A C 1
ATOM 756 O O . MET A 1 107 ? -7.405 12.909 -14.124 1.00 93.19 107 MET A O 1
ATOM 760 N N . ALA A 1 108 ? -5.321 12.376 -14.758 1.00 95.44 108 ALA A N 1
ATOM 761 C CA . ALA A 1 108 ? -5.011 11.561 -13.588 1.00 95.44 108 ALA A CA 1
ATOM 762 C C . ALA A 1 108 ? -5.139 12.359 -12.284 1.00 95.44 108 ALA A C 1
ATOM 764 O O . ALA A 1 108 ? -5.827 11.925 -11.363 1.00 95.44 108 ALA A O 1
ATOM 765 N N . LEU A 1 109 ? -4.549 13.558 -12.215 1.00 96.12 109 LEU A N 1
ATOM 766 C CA . LEU A 1 109 ? -4.646 14.421 -11.033 1.00 96.12 109 LEU A CA 1
ATOM 767 C C . LEU A 1 109 ? -6.085 14.897 -10.779 1.00 96.12 109 LEU A C 1
ATOM 769 O O . LEU A 1 109 ? -6.531 14.919 -9.630 1.00 96.12 109 LEU A O 1
ATOM 773 N N . VAL A 1 110 ? -6.832 15.223 -11.839 1.00 95.69 110 VAL A N 1
ATOM 774 C CA . VAL A 1 110 ? -8.259 15.574 -11.741 1.00 95.69 110 VAL A CA 1
ATOM 775 C C . VAL A 1 110 ? -9.077 14.388 -11.222 1.00 95.69 110 VAL A C 1
ATOM 777 O O . VAL A 1 110 ? -9.873 14.558 -10.300 1.00 95.69 110 VAL A O 1
ATOM 780 N N . TYR A 1 111 ? -8.864 13.182 -11.754 1.00 95.88 111 TYR A N 1
ATOM 781 C CA . TYR A 1 111 ? -9.534 11.967 -11.292 1.00 95.88 111 TYR A CA 1
ATOM 782 C C . TYR A 1 111 ? -9.219 11.675 -9.828 1.00 95.88 111 TYR A C 1
ATOM 784 O O . TYR A 1 111 ? -10.148 11.454 -9.056 1.00 95.88 111 TYR A O 1
ATOM 792 N N . LEU A 1 112 ? -7.950 11.750 -9.417 1.00 97.06 112 LEU A N 1
ATOM 793 C CA . LEU A 1 112 ? -7.551 11.584 -8.018 1.00 97.06 112 LEU A CA 1
ATOM 794 C C . LEU A 1 112 ? -8.263 12.589 -7.104 1.00 97.06 112 LEU A C 1
ATOM 796 O O . LEU A 1 112 ? -8.785 12.193 -6.063 1.00 97.06 112 LEU A O 1
ATOM 800 N N . ALA A 1 113 ? -8.340 13.867 -7.490 1.00 97.31 113 ALA A N 1
ATOM 801 C CA . ALA A 1 113 ? -9.020 14.890 -6.697 1.00 97.31 113 ALA A CA 1
ATOM 802 C C . ALA A 1 113 ? -10.526 14.602 -6.562 1.00 97.31 113 ALA A C 1
ATOM 804 O O . ALA A 1 113 ? -11.051 14.568 -5.448 1.00 97.31 113 ALA A O 1
ATOM 805 N N . VAL A 1 114 ? -11.206 14.313 -7.678 1.00 97.56 114 VAL A N 1
ATOM 806 C CA . VAL A 1 114 ? -12.644 13.999 -7.699 1.00 97.56 114 VAL A CA 1
ATOM 807 C C . VAL A 1 114 ? -12.945 12.734 -6.892 1.00 97.56 114 VAL A C 1
ATOM 809 O O . VAL A 1 114 ? -13.838 12.744 -6.044 1.00 97.56 114 VAL A O 1
ATOM 812 N N . ILE A 1 115 ? -12.183 11.658 -7.101 1.00 97.38 115 ILE A N 1
ATOM 813 C CA . ILE A 1 115 ? -12.354 10.389 -6.384 1.00 97.38 115 ILE A CA 1
ATOM 814 C C . ILE A 1 115 ? -12.079 10.576 -4.889 1.00 97.38 115 ILE A C 1
ATOM 816 O O . ILE A 1 115 ? -12.831 10.045 -4.072 1.00 97.38 115 ILE A O 1
ATOM 820 N N . THR A 1 116 ? -11.080 11.378 -4.504 1.00 97.62 116 THR A N 1
ATOM 821 C CA . THR A 1 116 ? -10.819 11.708 -3.091 1.00 97.62 116 THR A CA 1
ATOM 822 C C . THR A 1 116 ? -12.028 12.393 -2.459 1.00 97.62 116 THR A C 1
ATOM 824 O O . THR A 1 116 ? -12.502 11.956 -1.409 1.00 97.62 116 THR A O 1
ATOM 827 N N . SER A 1 117 ? -12.577 13.429 -3.103 1.00 97.44 117 SER A N 1
ATOM 828 C CA . SER A 1 117 ? -13.756 14.145 -2.601 1.00 97.44 117 SER A CA 1
ATOM 829 C C . SER A 1 117 ? -14.978 13.231 -2.480 1.00 97.44 117 SER A C 1
ATOM 831 O O . SER A 1 117 ? -15.643 13.227 -1.442 1.00 97.44 117 SER A O 1
ATOM 833 N N . LEU A 1 118 ? -15.245 12.408 -3.500 1.00 97.75 118 LEU A N 1
ATOM 834 C CA . LEU A 1 118 ? -16.341 11.435 -3.488 1.00 97.75 118 LEU A CA 1
ATOM 835 C C . LEU A 1 118 ? -16.149 10.359 -2.415 1.00 97.75 118 LEU A C 1
ATOM 837 O O . LEU A 1 118 ? -17.122 9.937 -1.788 1.00 97.75 118 LEU A O 1
ATOM 841 N N . THR A 1 119 ? -14.911 9.940 -2.157 1.00 97.25 119 THR A N 1
ATOM 842 C CA . THR A 1 119 ? -14.589 8.962 -1.111 1.00 97.25 119 THR A CA 1
ATOM 843 C C . THR A 1 119 ? -14.836 9.549 0.273 1.00 97.25 119 THR A C 1
ATOM 845 O O . THR A 1 119 ? -15.508 8.916 1.083 1.00 97.25 119 THR A O 1
ATOM 848 N N . ILE A 1 120 ? -14.404 10.788 0.533 1.00 97.25 120 ILE A N 1
ATOM 849 C CA . ILE A 1 120 ? -14.685 11.486 1.798 1.00 97.25 120 ILE A CA 1
ATOM 850 C C . ILE A 1 120 ? -16.198 11.649 2.003 1.00 97.25 120 ILE A C 1
ATOM 852 O O . ILE A 1 120 ? -16.705 11.365 3.090 1.00 97.25 120 ILE A O 1
ATOM 856 N N . TYR A 1 121 ? -16.935 12.040 0.960 1.00 97.44 121 TYR A N 1
ATOM 857 C CA . TYR A 1 121 ? -18.395 12.133 1.018 1.00 97.44 121 TYR A CA 1
ATOM 858 C C . TYR A 1 121 ? -19.057 10.773 1.288 1.00 97.44 121 TYR A C 1
ATOM 860 O O . TYR A 1 121 ? -19.951 10.670 2.128 1.00 97.44 121 TYR A O 1
ATOM 868 N N . SER A 1 122 ? -18.578 9.710 0.638 1.00 97.12 122 SER A N 1
ATOM 869 C CA . SER A 1 122 ? -19.061 8.343 0.868 1.00 97.12 122 SER A CA 1
ATOM 870 C C . SER A 1 122 ? -18.829 7.908 2.316 1.00 97.12 122 SER A C 1
ATOM 872 O O . SER A 1 122 ? -19.725 7.349 2.943 1.00 97.12 122 SER A O 1
ATOM 874 N N . MET A 1 123 ? -17.661 8.220 2.883 1.00 96.19 123 MET A N 1
ATOM 875 C CA . MET A 1 123 ? -17.353 7.943 4.287 1.00 96.19 123 MET A CA 1
ATOM 876 C C . MET A 1 123 ? -18.270 8.725 5.232 1.00 96.19 123 MET A C 1
ATOM 878 O O . MET A 1 123 ? -18.793 8.145 6.180 1.00 96.19 123 MET A O 1
ATOM 882 N N . TYR A 1 124 ? -18.551 10.001 4.950 1.00 97.38 124 TYR A N 1
ATOM 883 C CA . TYR A 1 124 ? -19.551 10.768 5.699 1.00 97.38 124 TYR A CA 1
ATOM 884 C C . TYR A 1 124 ? -20.932 10.094 5.662 1.00 97.38 124 TYR A C 1
ATOM 886 O O . TYR A 1 124 ? -21.543 9.892 6.712 1.00 97.38 124 TYR A O 1
ATOM 894 N N . ALA A 1 125 ? -21.408 9.691 4.479 1.00 96.31 125 ALA A N 1
ATOM 895 C CA . ALA A 1 125 ? -22.709 9.040 4.322 1.00 96.31 125 ALA A CA 1
ATOM 896 C C . ALA A 1 125 ? -22.788 7.707 5.090 1.00 96.31 125 ALA A C 1
ATOM 898 O O . ALA A 1 125 ? -23.769 7.455 5.793 1.00 96.31 125 ALA A O 1
ATOM 899 N N . LEU A 1 126 ? -21.737 6.883 5.022 1.00 95.06 126 LEU A N 1
ATOM 900 C CA . LEU A 1 126 ? -21.648 5.620 5.765 1.00 95.06 126 LEU A CA 1
ATOM 901 C C . LEU A 1 126 ? -21.568 5.850 7.278 1.00 95.06 126 LEU A C 1
ATOM 903 O O . LEU A 1 126 ? -22.243 5.157 8.038 1.00 95.06 126 LEU A O 1
ATOM 907 N N . GLY A 1 127 ? -20.807 6.853 7.723 1.00 95.38 127 GLY A N 1
ATOM 908 C CA . GLY A 1 127 ? -20.733 7.249 9.129 1.00 95.38 127 GLY A CA 1
ATOM 909 C C . GLY A 1 127 ? -22.076 7.750 9.663 1.00 95.38 127 GLY A C 1
ATOM 910 O O . GLY A 1 127 ? -22.470 7.401 10.776 1.00 95.38 127 GLY A O 1
ATOM 911 N N . LEU A 1 128 ? -22.819 8.521 8.864 1.00 96.06 128 LEU A N 1
ATOM 912 C CA . LEU A 1 128 ? -24.159 8.991 9.216 1.00 96.06 128 LEU A CA 1
ATOM 913 C C . LEU A 1 128 ? -25.134 7.813 9.322 1.00 96.06 128 LEU A C 1
ATOM 915 O O . LEU A 1 128 ? -25.898 7.728 10.284 1.00 96.06 128 LEU A O 1
ATOM 919 N N . ALA A 1 129 ? -25.077 6.877 8.374 1.00 94.94 129 ALA A N 1
ATOM 920 C CA . ALA A 1 129 ? -25.887 5.667 8.403 1.00 94.94 129 ALA A CA 1
ATOM 921 C C . ALA A 1 129 ? -25.557 4.786 9.621 1.00 94.94 129 ALA A C 1
ATOM 923 O O . ALA A 1 129 ? -26.475 4.307 10.289 1.00 94.94 129 ALA A O 1
ATOM 924 N N . ALA A 1 130 ? -24.275 4.621 9.968 1.00 93.06 130 ALA A N 1
ATOM 925 C CA . ALA A 1 130 ? -23.835 3.914 11.174 1.00 93.06 130 ALA A CA 1
ATOM 926 C C . ALA A 1 130 ? -24.372 4.580 12.452 1.00 93.06 130 ALA A C 1
ATOM 928 O O . ALA A 1 130 ? -24.954 3.912 13.306 1.00 93.06 130 ALA A O 1
ATOM 929 N N . GLN A 1 131 ? -24.254 5.909 12.548 1.00 93.81 131 GLN A N 1
ATOM 930 C CA . GLN A 1 131 ? -24.730 6.676 13.697 1.00 93.81 131 GLN A CA 1
ATOM 931 C C . GLN A 1 131 ? -26.252 6.586 13.867 1.00 93.81 131 GLN A C 1
ATOM 933 O O . GLN A 1 131 ? -26.737 6.441 14.986 1.00 93.81 131 GLN A O 1
ATOM 938 N N . ARG A 1 132 ? -27.022 6.688 12.778 1.00 94.25 132 ARG A N 1
ATOM 939 C CA . ARG A 1 132 ? -28.493 6.690 12.839 1.00 94.25 132 ARG A CA 1
ATOM 940 C C . ARG A 1 132 ? -29.083 5.303 13.059 1.00 94.25 132 ARG A C 1
ATOM 942 O O . ARG A 1 132 ? -30.068 5.185 13.774 1.00 94.25 132 ARG A O 1
ATOM 949 N N . SER A 1 133 ? -28.498 4.275 12.452 1.00 93.06 133 SER A N 1
ATOM 950 C CA . SER A 1 133 ? -28.996 2.901 12.578 1.00 93.06 133 SER A CA 1
ATOM 951 C C . SER A 1 133 ? -28.545 2.206 13.862 1.00 93.06 133 SER A C 1
ATOM 953 O O . SER A 1 133 ? -29.206 1.268 14.291 1.00 93.06 133 SER A O 1
ATOM 955 N N . GLN A 1 134 ? -27.421 2.628 14.463 1.00 92.62 134 GLN A N 1
ATOM 956 C CA . GLN A 1 134 ? -26.750 1.914 15.560 1.00 92.62 134 GLN A CA 1
ATOM 957 C C . GLN A 1 134 ? -26.381 0.456 15.211 1.00 92.62 134 GLN A C 1
ATOM 959 O O . GLN A 1 134 ? -26.142 -0.369 16.092 1.00 92.62 134 GLN A O 1
ATOM 964 N N . ILE A 1 135 ? -26.295 0.130 13.917 1.00 92.38 135 ILE A N 1
ATOM 965 C CA . ILE A 1 135 ? -25.921 -1.200 13.435 1.00 92.38 135 ILE A CA 1
ATOM 966 C C . ILE A 1 135 ? -24.413 -1.249 13.165 1.00 92.38 135 ILE A C 1
ATOM 968 O O . ILE A 1 135 ? -23.819 -0.326 12.602 1.00 92.38 135 ILE A O 1
ATOM 972 N N . ARG A 1 136 ? -23.787 -2.357 13.579 1.00 90.38 136 ARG A N 1
ATOM 973 C CA . ARG A 1 136 ? -22.326 -2.531 13.548 1.00 90.38 136 ARG A CA 1
ATOM 974 C C . ARG A 1 136 ? -21.763 -3.045 12.232 1.00 90.38 136 ARG A C 1
ATOM 976 O O . ARG A 1 136 ? -20.571 -2.895 11.993 1.00 90.38 136 ARG A O 1
ATOM 983 N N . THR A 1 137 ? -22.602 -3.639 11.392 1.00 90.94 137 THR A N 1
ATOM 984 C CA . THR A 1 137 ? -22.190 -4.256 10.131 1.00 90.94 137 THR A CA 1
ATOM 985 C C . THR A 1 137 ? -22.761 -3.498 8.947 1.00 90.94 137 THR A C 1
ATOM 987 O O . THR A 1 137 ? -23.887 -2.996 8.980 1.00 90.94 137 THR A O 1
ATOM 990 N N . PHE A 1 138 ? -21.991 -3.446 7.868 1.00 90.50 138 PHE A N 1
ATOM 991 C CA . PHE A 1 138 ? -22.413 -2.796 6.636 1.00 90.50 138 PHE A CA 1
ATOM 992 C C . PHE A 1 138 ? -23.645 -3.487 6.039 1.00 90.50 138 PHE A C 1
ATOM 994 O O . PHE A 1 138 ? -24.579 -2.823 5.605 1.00 90.50 138 PHE A O 1
ATOM 1001 N N . GLU A 1 139 ? -23.681 -4.821 6.050 1.00 92.75 139 GLU A N 1
ATOM 1002 C CA . GLU A 1 139 ? -24.804 -5.630 5.568 1.00 92.75 139 GLU A CA 1
ATOM 1003 C C . GLU A 1 139 ? -26.055 -5.404 6.410 1.00 92.75 139 GLU A C 1
ATOM 1005 O O . GLU A 1 139 ? -27.158 -5.376 5.873 1.00 92.75 139 GLU A O 1
ATOM 1010 N N . GLY A 1 140 ? -25.893 -5.218 7.723 1.00 93.50 140 GLY A N 1
ATOM 1011 C CA . GLY A 1 140 ? -27.006 -4.919 8.612 1.00 93.50 140 GLY A CA 1
ATOM 1012 C C . GLY A 1 140 ? -27.606 -3.543 8.319 1.00 93.50 140 GLY A C 1
ATOM 1013 O O . GLY A 1 140 ? -28.827 -3.410 8.266 1.00 93.50 140 GLY A O 1
ATOM 1014 N N . VAL A 1 141 ? -26.770 -2.536 8.042 1.00 93.69 141 VAL A N 1
ATOM 1015 C CA . VAL A 1 141 ? -27.250 -1.218 7.596 1.00 93.69 141 VAL A CA 1
ATOM 1016 C C . VAL A 1 141 ? -27.903 -1.297 6.221 1.00 93.69 141 VAL A C 1
ATOM 1018 O O . VAL A 1 141 ? -28.986 -0.751 6.027 1.00 93.69 141 VAL A O 1
ATOM 1021 N N . ALA A 1 142 ? -27.289 -2.015 5.282 1.00 93.94 142 ALA A N 1
ATOM 1022 C CA . ALA A 1 142 ? -27.853 -2.255 3.960 1.00 93.94 142 ALA A CA 1
ATOM 1023 C C . ALA A 1 142 ? -29.230 -2.937 4.051 1.00 93.94 142 ALA A C 1
ATOM 1025 O O . ALA A 1 142 ? -30.165 -2.527 3.367 1.00 93.94 142 ALA A O 1
ATOM 1026 N N . LEU A 1 143 ? -29.383 -3.920 4.943 1.00 96.25 143 LEU A N 1
ATOM 1027 C CA . LEU A 1 143 ? -30.650 -4.601 5.203 1.00 96.25 143 LEU A CA 1
ATOM 1028 C C . LEU A 1 143 ? -31.696 -3.647 5.783 1.00 96.25 143 LEU A C 1
ATOM 1030 O O . LEU A 1 143 ? -32.837 -3.661 5.328 1.00 96.25 143 LEU A O 1
ATOM 1034 N N . ALA A 1 144 ? -31.310 -2.824 6.759 1.00 94.31 144 ALA A N 1
ATOM 1035 C CA . ALA A 1 144 ? -32.216 -1.897 7.428 1.00 94.31 144 ALA A CA 1
ATOM 1036 C C . ALA A 1 144 ? -32.691 -0.752 6.517 1.00 94.31 144 ALA A C 1
ATOM 1038 O O . ALA A 1 144 ? -33.835 -0.325 6.636 1.00 94.31 144 ALA A O 1
ATOM 1039 N N . LEU A 1 145 ? -31.834 -0.257 5.618 1.00 94.06 145 LEU A N 1
ATOM 1040 C CA . LEU A 1 145 ? -32.138 0.908 4.778 1.00 94.06 145 LEU A CA 1
ATOM 1041 C C . LEU A 1 145 ? -32.674 0.550 3.387 1.00 94.06 145 LEU A C 1
ATOM 1043 O O . LEU A 1 145 ? -33.472 1.300 2.835 1.00 94.06 145 LEU A O 1
ATOM 1047 N N . LEU A 1 146 ? -32.215 -0.559 2.801 1.00 94.62 146 LEU A N 1
ATOM 1048 C CA . LEU A 1 146 ? -32.441 -0.894 1.386 1.00 94.62 146 LEU A CA 1
ATOM 1049 C C . LEU A 1 146 ? -33.019 -2.306 1.188 1.00 94.62 146 LEU A C 1
ATOM 1051 O O . LEU A 1 146 ? -33.293 -2.725 0.063 1.00 94.62 146 LEU A O 1
ATOM 1055 N N . GLY A 1 147 ? -33.237 -3.045 2.278 1.00 95.12 147 GLY A N 1
ATOM 1056 C CA . GLY A 1 147 ? -33.847 -4.368 2.263 1.00 95.12 147 GLY A CA 1
ATOM 1057 C C . GLY A 1 147 ? -32.885 -5.510 1.926 1.00 95.12 147 GLY A C 1
ATOM 1058 O O . GLY A 1 147 ? -31.699 -5.342 1.632 1.00 95.12 147 GLY A O 1
ATOM 1059 N N . ARG A 1 148 ? -33.418 -6.736 1.986 1.00 95.56 148 ARG A N 1
ATOM 1060 C CA . ARG A 1 148 ? -32.626 -7.977 1.923 1.00 95.56 148 ARG A CA 1
ATOM 1061 C C . ARG A 1 148 ? -31.897 -8.181 0.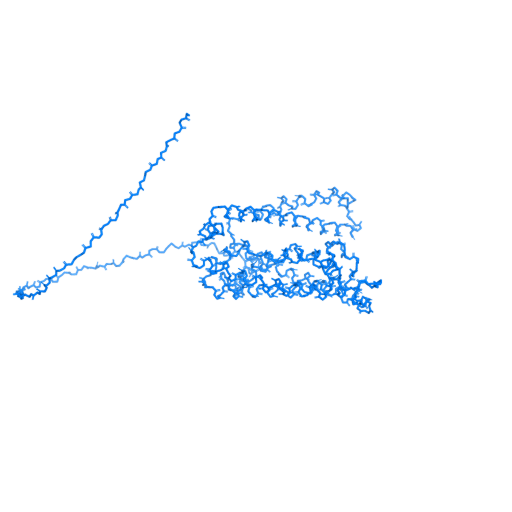595 1.00 95.56 148 ARG A C 1
ATOM 1063 O O . ARG A 1 148 ? -30.783 -8.697 0.601 1.00 95.56 148 ARG A O 1
ATOM 1070 N N . GLY A 1 149 ? -32.510 -7.782 -0.520 1.00 95.88 149 GLY A N 1
ATOM 1071 C CA . GLY A 1 149 ? -31.894 -7.899 -1.845 1.00 95.88 149 GLY A CA 1
ATOM 1072 C C . GLY A 1 149 ? -30.608 -7.078 -1.950 1.00 95.88 149 GLY A C 1
ATOM 1073 O O . GLY A 1 149 ? -29.567 -7.608 -2.332 1.00 95.88 149 GLY A O 1
ATOM 1074 N N . PHE A 1 150 ? -30.655 -5.812 -1.521 1.00 94.31 150 PHE A N 1
ATOM 1075 C CA . PHE A 1 150 ? -29.482 -4.941 -1.531 1.00 94.31 150 PHE A CA 1
ATOM 1076 C C . PHE A 1 150 ? -28.426 -5.375 -0.506 1.00 94.31 150 PHE A C 1
ATOM 1078 O O . PHE A 1 150 ? -27.237 -5.326 -0.801 1.00 94.31 150 PHE A O 1
ATOM 1085 N N . ALA A 1 151 ? -28.837 -5.868 0.667 1.00 94.75 151 ALA A N 1
ATOM 1086 C CA . ALA A 1 151 ? -27.906 -6.425 1.649 1.00 94.75 151 ALA A CA 1
ATOM 1087 C C . ALA A 1 151 ? -27.091 -7.601 1.084 1.00 94.75 151 ALA A C 1
ATOM 1089 O O . ALA A 1 151 ? -25.876 -7.651 1.271 1.00 94.75 151 ALA A O 1
ATOM 1090 N N . LEU A 1 152 ? -27.739 -8.516 0.351 1.00 96.00 152 LEU A N 1
ATOM 1091 C CA . LEU A 1 152 ? -27.052 -9.631 -0.304 1.00 96.00 152 LEU A CA 1
ATOM 1092 C C . LEU A 1 152 ? -26.132 -9.150 -1.433 1.00 96.00 152 LEU A C 1
ATOM 1094 O O . LEU A 1 152 ? -25.013 -9.642 -1.556 1.00 96.00 152 LEU A O 1
ATOM 1098 N N . PHE A 1 153 ? -26.573 -8.170 -2.225 1.00 95.19 153 PHE A N 1
ATOM 1099 C CA . PHE A 1 153 ? -25.736 -7.543 -3.249 1.00 95.19 153 PHE A CA 1
ATOM 1100 C C . PHE A 1 153 ? -24.477 -6.906 -2.641 1.00 95.19 153 PHE A C 1
ATOM 1102 O O . PHE A 1 153 ? -23.368 -7.201 -3.079 1.00 95.19 153 PHE A O 1
ATOM 1109 N N . ALA A 1 154 ? -24.629 -6.102 -1.585 1.00 92.44 154 ALA A N 1
ATOM 1110 C CA . ALA A 1 154 ? -23.518 -5.477 -0.875 1.00 92.44 154 ALA A CA 1
ATOM 1111 C C . ALA A 1 154 ? -22.550 -6.512 -0.278 1.00 92.44 154 ALA A C 1
ATOM 1113 O O . ALA A 1 154 ? -21.335 -6.341 -0.381 1.00 92.44 154 ALA A O 1
ATOM 1114 N N . ALA A 1 155 ? -23.072 -7.605 0.292 1.00 93.69 155 ALA A N 1
ATOM 1115 C CA . ALA A 1 155 ? -22.257 -8.719 0.770 1.00 93.69 155 ALA A CA 1
ATOM 1116 C C . ALA A 1 155 ? -21.463 -9.371 -0.376 1.00 93.69 155 ALA A C 1
ATOM 1118 O O . ALA A 1 155 ? -20.263 -9.597 -0.241 1.00 93.69 155 ALA A O 1
ATOM 1119 N N . GLY A 1 156 ? -22.100 -9.612 -1.527 1.00 94.94 156 GLY A N 1
ATOM 1120 C CA . GLY A 1 156 ? -21.442 -10.147 -2.722 1.00 94.94 156 GLY A CA 1
ATOM 1121 C C . GLY A 1 156 ? -20.321 -9.242 -3.241 1.00 94.94 156 GLY A C 1
ATOM 1122 O O . GLY A 1 156 ? -19.215 -9.721 -3.490 1.00 94.94 156 GLY A O 1
ATOM 1123 N N . VAL A 1 157 ? -20.567 -7.930 -3.326 1.00 92.62 157 VAL A N 1
ATOM 1124 C CA . VAL A 1 15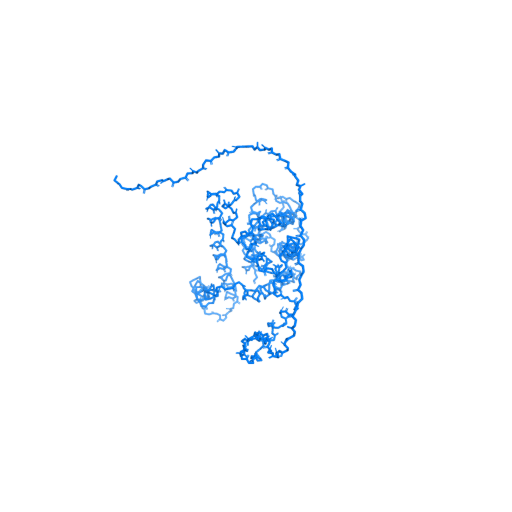7 ? -19.554 -6.933 -3.716 1.00 92.62 157 VAL A CA 1
ATOM 1125 C C . VAL A 1 157 ? -18.390 -6.914 -2.725 1.00 92.62 157 VAL A C 1
ATOM 1127 O O . VAL A 1 157 ? -17.237 -6.916 -3.152 1.00 92.62 157 VAL A O 1
ATOM 1130 N N . ARG A 1 158 ? -18.657 -6.956 -1.412 1.00 91.38 158 ARG A N 1
ATOM 1131 C CA . ARG A 1 158 ? -17.607 -7.014 -0.381 1.00 91.38 158 ARG A CA 1
ATOM 1132 C C . ARG A 1 158 ? -16.766 -8.286 -0.499 1.00 91.38 158 ARG A C 1
ATOM 1134 O O . ARG A 1 158 ? -15.544 -8.191 -0.422 1.00 91.38 158 ARG A O 1
ATOM 1141 N N . ILE A 1 159 ? -17.389 -9.450 -0.703 1.00 93.19 159 ILE A N 1
ATOM 1142 C CA . ILE A 1 159 ? -16.678 -10.728 -0.882 1.00 93.19 159 ILE A CA 1
ATOM 1143 C C . ILE A 1 159 ? -15.782 -10.667 -2.120 1.00 93.19 159 ILE A C 1
ATOM 1145 O O . ILE A 1 159 ? -14.598 -10.992 -2.034 1.00 93.19 159 ILE A O 1
ATOM 1149 N N . PHE A 1 160 ? -16.322 -10.212 -3.254 1.00 92.81 160 PHE A N 1
ATOM 1150 C CA . PHE A 1 160 ? -15.560 -10.069 -4.492 1.00 92.81 160 PHE A CA 1
ATOM 1151 C C . PHE A 1 160 ? -14.388 -9.095 -4.327 1.00 92.81 160 PHE A C 1
ATOM 1153 O O . PHE A 1 160 ? -13.266 -9.409 -4.717 1.00 92.81 160 PHE A O 1
ATOM 1160 N N . HIS A 1 161 ? -14.625 -7.946 -3.693 1.00 89.44 161 HIS A N 1
ATOM 1161 C CA . HIS A 1 161 ? -13.588 -6.956 -3.424 1.00 89.44 161 HIS A CA 1
ATOM 1162 C C . HIS A 1 161 ? -12.490 -7.505 -2.505 1.00 89.44 161 HIS A C 1
ATOM 1164 O O . HIS A 1 161 ? -11.308 -7.358 -2.806 1.00 89.44 161 HIS A O 1
ATOM 1170 N N . GLY A 1 162 ? -12.864 -8.183 -1.414 1.00 88.69 162 GLY A N 1
ATOM 1171 C CA . GLY A 1 162 ? -11.914 -8.825 -0.506 1.00 88.69 162 GLY A CA 1
ATOM 1172 C C . GLY A 1 162 ? -11.056 -9.868 -1.222 1.00 88.69 162 GLY A C 1
ATOM 1173 O O . GLY A 1 162 ? -9.832 -9.835 -1.116 1.00 88.69 162 GLY A O 1
ATOM 1174 N N . PHE A 1 163 ? -11.680 -10.732 -2.028 1.00 91.44 163 PHE A N 1
ATOM 1175 C CA . PHE A 1 163 ? -10.973 -11.718 -2.846 1.00 91.44 163 PHE A CA 1
ATOM 1176 C C . PHE A 1 163 ? -10.022 -11.059 -3.858 1.00 91.44 163 PHE A C 1
ATOM 1178 O O . PHE A 1 163 ? -8.853 -11.434 -3.933 1.00 91.44 163 PHE A O 1
ATOM 1185 N N . SER A 1 164 ? -10.491 -10.039 -4.585 1.00 89.81 164 SER A N 1
ATOM 1186 C CA . SER A 1 164 ? -9.683 -9.277 -5.544 1.00 89.81 164 SER A CA 1
ATOM 1187 C C . SER A 1 164 ? -8.477 -8.616 -4.874 1.00 89.81 164 SER A C 1
ATOM 1189 O O . SER A 1 164 ? -7.374 -8.670 -5.412 1.00 89.81 164 SER A O 1
ATOM 1191 N N . GLY A 1 165 ? -8.663 -8.029 -3.688 1.00 88.12 165 GLY A N 1
ATOM 1192 C CA . GLY A 1 165 ? -7.580 -7.451 -2.896 1.00 88.12 165 GLY A CA 1
ATOM 1193 C C . GLY A 1 165 ? -6.544 -8.499 -2.487 1.00 88.12 165 GLY A C 1
ATOM 1194 O O . GLY A 1 165 ? -5.350 -8.279 -2.670 1.00 88.12 165 GLY A O 1
ATOM 1195 N N . CYS A 1 166 ? -6.980 -9.670 -2.009 1.00 89.62 166 CYS A N 1
ATOM 1196 C CA . CYS A 1 166 ? -6.077 -10.775 -1.678 1.00 89.62 166 CYS A CA 1
ATOM 1197 C C . CYS A 1 166 ? -5.249 -11.234 -2.887 1.00 89.62 166 CYS A C 1
ATOM 1199 O O . CYS A 1 166 ? -4.037 -11.399 -2.761 1.00 89.62 166 CYS A O 1
ATOM 1201 N N . VAL A 1 167 ? -5.879 -11.407 -4.054 1.00 92.00 167 VAL A N 1
ATOM 1202 C CA . VAL A 1 167 ? -5.178 -11.776 -5.295 1.00 92.00 167 VAL A CA 1
ATOM 1203 C C . VAL A 1 167 ? -4.167 -10.698 -5.686 1.00 92.00 167 VAL A C 1
ATOM 1205 O O . VAL A 1 167 ? -3.019 -11.031 -5.974 1.00 92.00 167 VAL A O 1
AT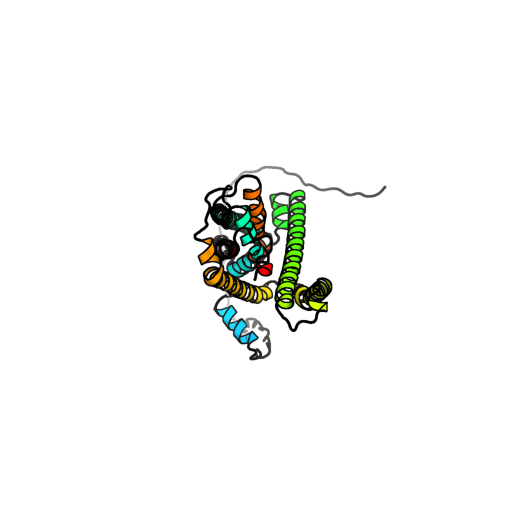OM 1208 N N . ALA A 1 168 ? -4.551 -9.419 -5.630 1.00 90.75 168 ALA A N 1
ATOM 1209 C CA . ALA A 1 168 ? -3.657 -8.307 -5.938 1.00 90.75 168 ALA A CA 1
ATOM 1210 C C . ALA A 1 168 ? -2.418 -8.301 -5.029 1.00 90.75 168 ALA A C 1
ATOM 1212 O O . ALA A 1 168 ? -1.305 -8.209 -5.536 1.00 90.75 168 ALA A O 1
ATOM 1213 N N . TYR A 1 169 ? -2.580 -8.498 -3.715 1.00 89.81 169 TYR A N 1
ATOM 1214 C CA . TYR A 1 169 ? -1.445 -8.578 -2.789 1.00 89.81 169 TYR A CA 1
ATOM 1215 C C . TYR A 1 169 ? -0.515 -9.762 -3.078 1.00 89.81 169 TYR A C 1
ATOM 1217 O O . TYR A 1 169 ? 0.702 -9.608 -2.999 1.00 89.81 169 TYR A O 1
ATOM 1225 N N . VAL A 1 170 ? -1.057 -10.932 -3.436 1.00 92.81 170 VAL A N 1
ATOM 1226 C CA . VAL A 1 170 ? -0.240 -12.099 -3.815 1.00 92.81 170 VAL A CA 1
ATOM 1227 C C . VAL A 1 170 ? 0.540 -11.829 -5.105 1.00 92.81 170 VAL A C 1
ATOM 1229 O O . VAL A 1 170 ? 1.722 -12.163 -5.174 1.00 92.81 170 VAL A O 1
ATOM 1232 N N . ILE A 1 171 ? -0.080 -11.184 -6.100 1.00 92.12 171 ILE A N 1
ATOM 1233 C CA . ILE A 1 171 ? 0.602 -10.767 -7.336 1.00 92.12 171 ILE A CA 1
ATOM 1234 C C . ILE A 1 171 ? 1.714 -9.766 -7.017 1.00 92.12 171 ILE A C 1
ATOM 1236 O O . ILE A 1 171 ? 2.834 -9.962 -7.471 1.00 92.12 171 ILE A O 1
ATOM 1240 N N . SER A 1 172 ? 1.454 -8.759 -6.175 1.00 91.56 172 SER A N 1
ATOM 1241 C CA . SER A 1 172 ? 2.472 -7.779 -5.778 1.00 91.56 172 SER A CA 1
ATOM 1242 C C . SER A 1 172 ? 3.688 -8.436 -5.125 1.00 91.56 172 SER A C 1
ATOM 1244 O O . SER A 1 172 ? 4.813 -8.075 -5.445 1.00 91.56 172 SER A O 1
ATOM 1246 N N . VAL A 1 173 ? 3.492 -9.431 -4.251 1.00 92.25 173 VAL A N 1
ATOM 1247 C CA . VAL A 1 173 ? 4.606 -10.203 -3.668 1.00 92.25 173 VAL A CA 1
ATOM 1248 C C . VAL A 1 173 ? 5.400 -10.935 -4.755 1.00 92.25 173 VAL A C 1
ATOM 1250 O O . VAL A 1 173 ? 6.630 -10.920 -4.733 1.00 92.25 173 VAL A O 1
ATOM 1253 N N . GLY A 1 174 ? 4.710 -11.535 -5.727 1.00 92.44 174 GLY A N 1
ATOM 1254 C CA . GLY A 1 174 ? 5.346 -12.186 -6.870 1.00 92.44 174 GLY A CA 1
ATOM 1255 C C . GLY A 1 174 ? 6.123 -11.224 -7.772 1.00 92.44 174 GLY A C 1
ATOM 1256 O O . GLY A 1 174 ? 7.201 -11.589 -8.241 1.00 92.44 174 GLY A O 1
ATOM 1257 N N . ASP A 1 175 ? 5.628 -10.004 -7.983 1.00 91.06 175 ASP A N 1
ATOM 1258 C CA . ASP A 1 175 ? 6.324 -8.955 -8.741 1.00 91.06 175 ASP A CA 1
ATOM 1259 C C . ASP A 1 175 ? 7.599 -8.504 -8.012 1.00 91.06 175 ASP A C 1
ATOM 1261 O O . ASP A 1 175 ? 8.658 -8.413 -8.631 1.00 91.06 175 ASP A O 1
ATOM 1265 N N . ILE A 1 176 ? 7.529 -8.314 -6.686 1.00 91.06 176 ILE A N 1
ATOM 1266 C CA . ILE A 1 176 ? 8.693 -7.974 -5.847 1.00 91.06 176 ILE A CA 1
ATOM 1267 C C . ILE A 1 176 ? 9.774 -9.047 -5.984 1.00 91.06 176 ILE A C 1
ATOM 1269 O O . ILE A 1 176 ? 10.938 -8.734 -6.238 1.00 91.06 176 ILE A O 1
ATOM 1273 N N . PHE A 1 177 ? 9.408 -10.320 -5.825 1.00 91.12 177 PHE A N 1
ATOM 1274 C CA . PHE A 1 177 ? 10.371 -11.410 -5.938 1.00 91.12 177 PHE A CA 1
ATOM 1275 C C . PHE A 1 177 ? 10.938 -11.537 -7.339 1.00 91.12 177 PHE A C 1
ATOM 1277 O O . PHE A 1 177 ? 12.148 -11.715 -7.477 1.00 91.12 177 PHE A O 1
ATOM 1284 N N . ARG A 1 178 ? 10.098 -11.405 -8.369 1.00 89.44 178 ARG A N 1
ATOM 1285 C CA . ARG A 1 178 ? 10.558 -11.427 -9.753 1.00 89.44 178 ARG A CA 1
ATOM 1286 C C . ARG A 1 178 ? 11.659 -10.396 -9.965 1.00 89.44 178 ARG A C 1
ATOM 1288 O O . ARG A 1 178 ? 12.721 -10.792 -10.430 1.00 89.44 178 ARG A O 1
ATOM 1295 N N . ASN A 1 179 ? 11.438 -9.148 -9.554 1.00 86.88 179 ASN A N 1
ATOM 1296 C CA . ASN A 1 179 ? 12.398 -8.067 -9.763 1.00 86.88 179 ASN A CA 1
ATOM 1297 C C . ASN A 1 179 ? 13.668 -8.212 -8.920 1.00 86.88 179 ASN A C 1
ATOM 1299 O O . ASN A 1 179 ? 14.771 -8.090 -9.448 1.00 86.88 179 ASN A O 1
ATOM 1303 N N . ILE A 1 180 ? 13.555 -8.561 -7.635 1.00 88.00 180 ILE A N 1
ATOM 1304 C CA . ILE A 1 180 ? 14.738 -8.735 -6.773 1.00 88.00 180 ILE A CA 1
ATOM 1305 C C . ILE A 1 180 ? 15.617 -9.899 -7.260 1.00 88.00 180 ILE A C 1
ATOM 1307 O O . ILE A 1 180 ? 16.844 -9.798 -7.273 1.00 88.00 180 ILE A O 1
ATOM 1311 N N . ILE A 1 181 ? 15.006 -11.019 -7.656 1.00 88.44 181 ILE A N 1
ATOM 1312 C CA . ILE A 1 181 ? 15.727 -12.247 -8.018 1.00 88.44 181 ILE A CA 1
ATOM 1313 C C . ILE A 1 181 ? 16.295 -12.154 -9.439 1.00 88.44 181 ILE A C 1
ATOM 1315 O O . ILE A 1 181 ? 17.396 -12.657 -9.679 1.00 88.44 181 ILE A O 1
ATOM 1319 N N . SER A 1 182 ? 15.595 -11.500 -10.375 1.00 83.88 182 SER A N 1
ATOM 1320 C CA . SER A 1 182 ? 16.116 -11.278 -11.730 1.00 83.88 182 SER A CA 1
ATOM 1321 C C . SER A 1 182 ? 17.325 -10.350 -11.748 1.00 83.88 182 SER A C 1
ATOM 1323 O O . SER A 1 182 ? 18.211 -10.550 -12.572 1.00 83.88 182 SER A O 1
ATOM 1325 N N . SER A 1 183 ? 17.383 -9.382 -10.830 1.00 82.88 183 SER A N 1
ATOM 1326 C CA . SER A 1 183 ? 18.485 -8.416 -10.728 1.00 82.88 183 SER A CA 1
ATOM 1327 C C . SER A 1 183 ? 19.685 -8.932 -9.925 1.00 82.88 183 SER A C 1
ATOM 1329 O O . SER A 1 183 ? 20.731 -8.289 -9.895 1.00 82.88 183 SER A O 1
ATOM 1331 N N . SER A 1 184 ? 19.564 -10.084 -9.257 1.00 85.00 184 SER A N 1
ATOM 1332 C CA . SER A 1 184 ? 20.644 -10.663 -8.455 1.00 85.00 184 SER A CA 1
ATOM 1333 C C . SER A 1 184 ? 21.373 -11.762 -9.219 1.00 85.00 184 SER A C 1
ATOM 1335 O O . SER A 1 184 ? 20.863 -12.880 -9.313 1.00 85.00 184 SER A O 1
ATOM 1337 N N . ASP A 1 185 ? 22.598 -11.488 -9.682 1.00 79.06 185 ASP A N 1
ATOM 1338 C CA . ASP A 1 185 ? 23.460 -12.446 -10.399 1.00 79.06 185 ASP A CA 1
ATOM 1339 C C . ASP A 1 185 ? 23.765 -13.732 -9.608 1.00 79.06 185 ASP A C 1
ATOM 1341 O O . ASP A 1 185 ? 24.000 -14.785 -10.204 1.00 79.06 185 ASP A O 1
ATOM 1345 N N . SER A 1 186 ? 23.653 -13.682 -8.281 1.00 83.69 186 SER A N 1
ATOM 1346 C CA . SER A 1 186 ? 23.904 -14.811 -7.376 1.00 83.69 186 SER A CA 1
ATOM 1347 C C . SER A 1 186 ? 22.694 -15.723 -7.147 1.00 83.69 186 SER A C 1
ATOM 1349 O O . SER A 1 186 ? 22.827 -16.768 -6.508 1.00 83.69 186 SER A O 1
ATOM 1351 N N . ALA A 1 187 ? 21.498 -15.338 -7.602 1.00 81.56 187 ALA A N 1
ATOM 1352 C CA . ALA A 1 187 ? 20.299 -16.127 -7.358 1.00 81.56 187 ALA A CA 1
ATOM 1353 C C . ALA A 1 187 ? 20.312 -17.465 -8.130 1.00 81.56 187 ALA A C 1
ATOM 1355 O O . ALA A 1 187 ? 20.651 -17.483 -9.317 1.00 81.56 187 ALA A O 1
ATOM 1356 N N . PRO A 1 188 ? 19.882 -18.583 -7.507 1.00 84.31 188 PRO A N 1
ATOM 1357 C CA . PRO A 1 188 ? 19.715 -19.859 -8.195 1.00 84.31 188 PRO A CA 1
ATOM 1358 C C . PRO A 1 188 ? 18.836 -19.717 -9.440 1.00 84.31 188 PRO A C 1
ATOM 1360 O O . PRO A 1 188 ? 17.758 -19.124 -9.373 1.00 84.31 188 PRO A O 1
ATOM 1363 N N . GLN A 1 189 ? 19.255 -20.325 -10.554 1.00 83.75 189 GLN A N 1
ATOM 1364 C CA . GLN A 1 189 ? 18.538 -20.246 -11.833 1.00 83.75 189 GLN A CA 1
ATOM 1365 C C . GLN A 1 189 ? 17.064 -20.657 -11.701 1.00 83.75 189 GLN A C 1
ATOM 1367 O O . GLN A 1 189 ? 16.190 -19.985 -12.238 1.00 83.75 189 GLN A O 1
ATOM 1372 N N . PHE A 1 190 ? 16.777 -21.677 -10.884 1.00 85.69 190 PHE A N 1
ATOM 1373 C CA . PHE A 1 190 ? 15.410 -22.115 -10.600 1.00 85.69 190 PHE A CA 1
ATOM 1374 C C . PHE A 1 190 ? 14.522 -21.007 -10.011 1.00 85.69 190 PHE A C 1
ATOM 1376 O O . PHE A 1 190 ? 13.362 -20.897 -10.390 1.00 85.69 190 PHE A O 1
ATOM 1383 N N . LEU A 1 191 ? 15.047 -20.167 -9.107 1.00 84.75 191 LEU A N 1
ATOM 1384 C CA . LEU A 1 191 ? 14.273 -19.079 -8.495 1.00 84.75 191 LEU A CA 1
ATOM 1385 C C . LEU A 1 191 ? 14.009 -17.924 -9.468 1.00 84.75 191 LEU A C 1
ATOM 1387 O O . LEU A 1 191 ? 13.004 -17.233 -9.313 1.00 84.75 191 LEU A O 1
ATOM 1391 N N . ARG A 1 192 ? 14.876 -17.730 -10.471 1.00 79.62 192 ARG A N 1
ATOM 1392 C CA . ARG A 1 192 ? 14.661 -16.749 -11.550 1.00 79.62 192 ARG A CA 1
ATOM 1393 C C . ARG A 1 192 ? 13.563 -17.173 -12.517 1.00 79.62 192 ARG A C 1
ATOM 1395 O O . ARG A 1 192 ? 12.926 -16.325 -13.139 1.00 79.62 192 ARG A O 1
ATOM 1402 N N . GLU A 1 193 ? 13.345 -18.474 -12.668 1.00 86.81 193 GLU A N 1
ATOM 1403 C CA . GLU A 1 193 ? 12.258 -18.985 -13.492 1.00 86.81 193 GLU A CA 1
ATOM 1404 C C . GLU A 1 193 ? 10.893 -18.682 -12.859 1.00 86.81 193 GLU A C 1
ATOM 1406 O O . GLU A 1 193 ? 10.733 -18.615 -11.638 1.00 86.81 193 GLU A O 1
ATOM 1411 N N . SER A 1 194 ? 9.860 -18.560 -13.700 1.00 86.31 194 SER A N 1
ATOM 1412 C CA . SER A 1 194 ? 8.485 -18.312 -13.239 1.00 86.31 194 SER A CA 1
ATOM 1413 C C . SER A 1 194 ? 8.013 -19.363 -12.226 1.00 86.31 194 SER A C 1
ATOM 1415 O O . SER A 1 194 ? 7.310 -19.033 -11.273 1.00 86.31 194 SER A O 1
ATOM 1417 N N . THR A 1 195 ? 8.439 -20.620 -12.381 1.00 90.38 195 THR A N 1
ATOM 1418 C CA . THR A 1 195 ? 8.116 -21.711 -11.453 1.00 90.38 195 THR A CA 1
ATOM 1419 C C . THR A 1 195 ? 8.695 -21.469 -10.061 1.00 90.38 195 THR A C 1
ATOM 1421 O O . THR A 1 195 ? 7.975 -21.620 -9.073 1.00 90.38 195 THR A O 1
ATOM 1424 N N . GLY A 1 196 ? 9.960 -21.050 -9.969 1.00 89.50 196 GLY A N 1
ATOM 1425 C CA . GLY A 1 196 ? 10.594 -20.744 -8.690 1.00 89.50 196 GLY A CA 1
ATOM 1426 C C . GLY A 1 196 ? 9.998 -19.507 -8.031 1.00 89.50 196 GLY A C 1
ATOM 1427 O O . GLY A 1 196 ? 9.701 -19.549 -6.838 1.00 89.50 196 GLY A O 1
ATOM 1428 N N . ASN A 1 197 ? 9.708 -18.455 -8.806 1.00 90.12 197 ASN A N 1
ATOM 1429 C CA . ASN A 1 197 ? 9.005 -17.281 -8.287 1.00 90.12 197 ASN A CA 1
ATOM 1430 C C . ASN A 1 197 ? 7.611 -17.641 -7.738 1.00 90.12 197 ASN A C 1
ATOM 1432 O O . ASN A 1 197 ? 7.231 -17.222 -6.644 1.00 90.12 197 ASN A O 1
ATOM 1436 N N . ARG A 1 198 ? 6.851 -18.481 -8.455 1.00 92.31 198 ARG A N 1
ATOM 1437 C CA . ARG A 1 198 ? 5.541 -18.975 -7.999 1.00 92.31 198 ARG A CA 1
ATOM 1438 C C . ARG A 1 198 ? 5.654 -19.803 -6.724 1.00 92.31 198 ARG A C 1
ATOM 1440 O O . ARG A 1 198 ? 4.820 -19.637 -5.839 1.00 92.31 198 ARG A O 1
ATOM 1447 N N . LEU A 1 199 ? 6.672 -20.659 -6.611 1.00 93.12 199 LEU A N 1
ATOM 1448 C CA . LEU A 1 199 ? 6.928 -21.426 -5.393 1.00 93.12 199 LEU A CA 1
ATOM 1449 C C . LEU A 1 199 ? 7.249 -20.497 -4.218 1.00 93.12 199 LEU A C 1
ATOM 1451 O O . LEU A 1 199 ? 6.646 -20.636 -3.160 1.00 93.12 199 LEU A O 1
ATOM 1455 N N . LEU A 1 200 ? 8.147 -19.529 -4.407 1.00 92.56 200 LEU A N 1
ATOM 1456 C CA . LEU A 1 200 ? 8.522 -18.578 -3.362 1.00 92.56 200 LEU A CA 1
ATOM 1457 C C . LEU A 1 200 ? 7.323 -17.735 -2.911 1.00 92.56 200 LEU A C 1
ATOM 1459 O O . LEU A 1 200 ? 7.070 -17.605 -1.715 1.00 92.56 200 LEU A O 1
ATOM 1463 N N . THR A 1 201 ? 6.537 -17.243 -3.867 1.00 93.62 201 THR A N 1
ATOM 1464 C CA . THR A 1 201 ? 5.297 -16.504 -3.601 1.00 93.62 201 THR A CA 1
ATOM 1465 C C . THR A 1 201 ? 4.301 -17.366 -2.821 1.00 93.62 201 THR A C 1
ATOM 1467 O O . THR A 1 201 ? 3.737 -16.905 -1.831 1.00 93.62 201 THR A O 1
ATOM 1470 N N . ALA A 1 202 ? 4.121 -18.637 -3.201 1.00 94.38 202 ALA A N 1
ATOM 1471 C CA . ALA A 1 202 ? 3.248 -19.573 -2.491 1.00 94.38 202 ALA A CA 1
ATOM 1472 C C . ALA A 1 202 ? 3.744 -19.876 -1.067 1.00 94.38 202 ALA A C 1
ATOM 1474 O O . ALA A 1 202 ? 2.933 -19.956 -0.147 1.00 94.38 202 ALA A O 1
ATOM 1475 N N . LEU A 1 203 ? 5.060 -20.002 -0.867 1.00 94.38 203 LEU A N 1
ATOM 1476 C CA . LEU A 1 203 ? 5.664 -20.203 0.451 1.00 94.38 203 LEU A CA 1
ATOM 1477 C C . LEU A 1 203 ? 5.470 -18.982 1.350 1.00 94.38 203 LEU A C 1
ATOM 1479 O O . LEU A 1 203 ? 5.087 -19.139 2.504 1.00 94.38 203 LEU A O 1
ATOM 1483 N N . VAL A 1 204 ? 5.674 -17.766 0.841 1.00 93.19 204 VAL A N 1
ATOM 1484 C CA . VAL A 1 204 ? 5.420 -16.540 1.616 1.00 93.19 204 VAL A CA 1
ATOM 1485 C C . VAL A 1 204 ? 3.939 -16.372 1.917 1.00 93.19 204 VAL A C 1
ATOM 1487 O O . VAL A 1 204 ? 3.575 -16.024 3.041 1.00 93.19 204 VAL A O 1
ATOM 1490 N N . TRP A 1 205 ? 3.066 -16.685 0.962 1.00 93.81 205 TRP A N 1
ATOM 1491 C CA . TRP A 1 205 ? 1.635 -16.692 1.220 1.00 93.81 205 TRP A CA 1
ATOM 1492 C C . TRP A 1 205 ? 1.267 -17.692 2.328 1.00 93.81 205 TRP A C 1
ATOM 1494 O O . TRP A 1 205 ? 0.586 -17.315 3.278 1.00 93.81 205 TRP A O 1
ATOM 1504 N N . LEU A 1 206 ? 1.766 -18.930 2.264 1.00 93.31 206 LEU A N 1
ATOM 1505 C CA . LEU A 1 206 ? 1.447 -19.990 3.225 1.00 93.31 206 LEU A CA 1
ATOM 1506 C C . LEU A 1 206 ? 2.052 -19.743 4.616 1.00 93.31 206 LEU A C 1
ATOM 1508 O O . LEU A 1 206 ? 1.395 -20.006 5.620 1.00 93.31 206 LEU A O 1
ATOM 1512 N N . CYS A 1 207 ? 3.292 -19.256 4.680 1.00 92.00 207 CYS A N 1
ATOM 1513 C CA . CYS A 1 207 ? 4.064 -19.151 5.921 1.00 92.00 207 CYS A CA 1
ATOM 1514 C C . CYS A 1 207 ? 3.995 -17.768 6.579 1.00 92.00 207 CYS A C 1
ATOM 1516 O O . CYS A 1 207 ? 4.238 -17.669 7.779 1.00 92.00 207 CYS A O 1
ATOM 1518 N N . ALA A 1 208 ? 3.694 -16.707 5.826 1.00 87.81 208 ALA A N 1
ATOM 1519 C CA . ALA A 1 208 ? 3.648 -15.342 6.349 1.00 87.81 208 ALA A CA 1
ATOM 1520 C C . ALA A 1 208 ? 2.259 -14.714 6.205 1.00 87.81 208 ALA A C 1
ATOM 1522 O O . ALA A 1 208 ? 1.678 -14.313 7.210 1.00 87.81 208 ALA A O 1
ATOM 1523 N N . MET A 1 209 ? 1.695 -14.657 4.992 1.00 88.38 209 MET A N 1
ATOM 1524 C CA . MET A 1 209 ? 0.428 -13.943 4.768 1.00 88.38 209 MET A CA 1
ATOM 1525 C C . MET A 1 209 ? -0.762 -14.656 5.420 1.00 88.38 209 MET A C 1
ATOM 1527 O O . MET A 1 209 ? -1.523 -14.025 6.145 1.00 88.38 209 MET A O 1
ATOM 1531 N N . MET A 1 210 ? -0.918 -15.963 5.197 1.00 88.00 210 MET A N 1
ATOM 1532 C CA . MET A 1 210 ? -2.056 -16.750 5.681 1.00 88.00 210 MET A CA 1
ATOM 1533 C C . MET A 1 210 ? -2.130 -16.800 7.219 1.00 88.00 210 MET A C 1
ATOM 1535 O O . MET A 1 210 ? -3.202 -16.505 7.753 1.00 88.00 210 MET A O 1
ATOM 1539 N N . PRO A 1 211 ? -1.030 -17.043 7.966 1.00 84.88 211 PRO A N 1
ATOM 1540 C CA . PRO A 1 211 ? -1.059 -16.982 9.427 1.00 84.88 211 PRO A CA 1
ATOM 1541 C C . PRO A 1 211 ? -1.449 -15.602 9.966 1.00 84.88 211 PRO A C 1
ATOM 1543 O O . PRO A 1 211 ? -2.094 -15.508 11.010 1.00 84.88 211 PRO A O 1
ATOM 1546 N N . LEU A 1 212 ? -1.111 -14.531 9.238 1.00 79.81 212 LEU A N 1
ATOM 1547 C CA . LEU A 1 212 ? -1.461 -13.159 9.605 1.00 79.81 212 LEU A CA 1
ATOM 1548 C C . LEU A 1 212 ? -2.962 -12.854 9.496 1.00 79.81 212 LEU A C 1
ATOM 1550 O O . LEU A 1 212 ? -3.408 -11.873 10.084 1.00 79.81 212 LEU A O 1
ATOM 1554 N N . VAL A 1 213 ? -3.743 -13.684 8.795 1.00 79.88 213 VAL A N 1
ATOM 1555 C CA . VAL A 1 213 ? -5.210 -13.547 8.677 1.00 79.88 213 VAL A CA 1
ATOM 1556 C C . VAL A 1 213 ? -5.949 -14.229 9.842 1.00 79.88 213 VAL A C 1
ATOM 1558 O O . VAL A 1 213 ? -7.111 -13.933 10.103 1.00 79.88 213 VAL A O 1
ATOM 1561 N N . ILE A 1 214 ? -5.285 -15.124 10.582 1.00 77.75 214 ILE A N 1
ATOM 1562 C CA . ILE A 1 214 ? -5.867 -15.868 11.713 1.00 77.75 214 ILE A CA 1
ATOM 1563 C C . ILE A 1 214 ? -6.252 -14.995 12.934 1.00 77.75 214 ILE A C 1
ATOM 1565 O O . ILE A 1 214 ? -7.277 -15.305 13.557 1.00 77.75 214 ILE A O 1
ATOM 1569 N N . PRO A 1 215 ? -5.498 -13.952 13.358 1.00 68.44 215 PRO A N 1
ATOM 1570 C CA . PRO A 1 215 ? -5.866 -13.185 14.548 1.00 68.44 215 PRO A CA 1
ATOM 1571 C C . PRO A 1 215 ? -7.224 -12.478 14.388 1.00 68.44 215 PRO A C 1
ATOM 1573 O O . PRO A 1 215 ? -7.434 -11.671 13.492 1.00 68.44 215 PRO A O 1
ATOM 1576 N N . LYS A 1 216 ? -8.146 -12.765 15.319 1.00 57.38 216 LYS A N 1
ATOM 1577 C CA . LYS A 1 216 ? -9.562 -12.346 15.279 1.00 57.38 216 LYS A CA 1
ATOM 1578 C C . LYS A 1 216 ? -9.838 -10.876 15.634 1.00 57.38 216 LYS A C 1
ATOM 1580 O O . LYS A 1 216 ? -10.989 -10.456 15.544 1.00 57.38 216 LYS A O 1
ATOM 1585 N N . HIS A 1 217 ? -8.840 -10.108 16.079 1.00 60.84 217 HIS A N 1
ATOM 1586 C CA . HIS A 1 217 ? -9.049 -8.755 16.607 1.00 60.84 217 HIS A CA 1
ATOM 1587 C C . HIS A 1 217 ? -8.303 -7.699 15.788 1.00 60.84 217 HIS A C 1
ATOM 1589 O O . HIS A 1 217 ? -7.067 -7.673 15.753 1.00 60.84 217 HIS A O 1
ATOM 1595 N N . VAL A 1 218 ? -9.086 -6.804 15.178 1.00 60.69 218 VAL A N 1
ATOM 1596 C CA . VAL A 1 218 ? -8.642 -5.662 14.362 1.00 60.69 218 VAL A CA 1
ATOM 1597 C C . VAL A 1 218 ? -7.685 -4.741 15.136 1.00 60.69 218 VAL A C 1
ATOM 1599 O O . VAL A 1 218 ? -6.777 -4.162 14.546 1.00 60.69 218 VAL A O 1
ATOM 1602 N N . ASP A 1 219 ? -7.778 -4.697 16.467 1.00 57.19 219 ASP A N 1
ATOM 1603 C CA . ASP A 1 219 ? -6.931 -3.881 17.348 1.00 57.19 219 ASP A CA 1
ATOM 1604 C C . ASP A 1 219 ? -5.431 -4.164 17.184 1.00 57.19 219 ASP A C 1
ATOM 1606 O O . ASP A 1 219 ? -4.593 -3.273 17.348 1.00 57.19 219 ASP A O 1
ATOM 1610 N N . SER A 1 220 ? -5.070 -5.407 16.848 1.00 63.69 220 SER A N 1
ATOM 1611 C CA . SER A 1 220 ? -3.679 -5.787 16.582 1.00 63.69 220 SER A CA 1
ATOM 1612 C C . SER A 1 220 ? -3.158 -5.222 15.255 1.00 63.69 220 SER A C 1
ATOM 1614 O O . SER A 1 220 ? -1.957 -4.964 15.127 1.00 63.69 220 SER A O 1
ATOM 1616 N N . LEU A 1 221 ? -4.055 -4.951 14.302 1.00 65.06 221 LEU A N 1
ATOM 1617 C CA . LEU A 1 221 ? -3.729 -4.512 12.951 1.00 65.06 221 LEU A CA 1
ATOM 1618 C C . LEU A 1 221 ? -3.243 -3.064 12.914 1.00 65.06 221 LEU A C 1
ATOM 1620 O O . LEU A 1 221 ? -2.424 -2.736 12.067 1.00 65.06 221 LEU A O 1
ATOM 1624 N N . ARG A 1 222 ? -3.628 -2.219 13.879 1.00 66.12 222 ARG A N 1
ATOM 1625 C CA . ARG A 1 222 ? -3.199 -0.807 13.930 1.00 66.12 222 ARG A CA 1
ATOM 1626 C C . ARG A 1 222 ? -1.679 -0.634 13.872 1.00 66.12 222 ARG A C 1
ATOM 1628 O O . ARG A 1 222 ? -1.182 0.279 13.222 1.00 66.12 222 ARG A O 1
ATOM 1635 N N . TYR A 1 223 ? -0.937 -1.520 14.544 1.00 70.06 223 TYR A N 1
ATOM 1636 C CA . TYR A 1 223 ? 0.524 -1.468 14.565 1.00 70.06 223 TYR A CA 1
ATOM 1637 C C . TYR A 1 223 ? 1.089 -1.798 13.184 1.00 70.06 223 TYR A C 1
ATOM 1639 O O . TYR A 1 223 ? 2.024 -1.142 12.728 1.00 70.06 223 TYR A O 1
ATOM 1647 N N . PHE A 1 224 ? 0.480 -2.774 12.508 1.00 77.69 224 PHE A N 1
ATOM 1648 C CA . PHE A 1 224 ? 0.811 -3.129 11.136 1.00 77.69 224 PHE A CA 1
ATOM 1649 C C . PHE A 1 224 ? 0.404 -2.028 10.154 1.00 77.69 224 PHE A C 1
ATOM 1651 O O . PHE A 1 224 ? 1.185 -1.733 9.261 1.00 77.69 224 PHE A O 1
ATOM 1658 N N . SER A 1 225 ? -0.737 -1.360 10.342 1.00 82.00 225 SER A N 1
ATOM 1659 C CA . SER A 1 225 ? -1.182 -0.243 9.500 1.00 82.00 225 SER A CA 1
ATOM 1660 C C . SER A 1 225 ? -0.229 0.948 9.579 1.00 82.00 225 SER A C 1
ATOM 1662 O O . SER A 1 225 ? 0.186 1.463 8.545 1.00 82.00 225 SER A O 1
ATOM 1664 N N . THR A 1 226 ? 0.185 1.364 10.783 1.00 80.12 226 THR A N 1
ATOM 1665 C CA . THR A 1 226 ? 1.168 2.452 10.939 1.00 80.12 226 THR A CA 1
ATOM 1666 C C . THR A 1 226 ? 2.493 2.102 10.264 1.00 80.12 226 THR A C 1
ATOM 1668 O O . THR A 1 226 ? 3.081 2.933 9.568 1.00 80.12 226 THR A O 1
ATOM 1671 N N . PHE A 1 227 ? 2.958 0.863 10.436 1.00 84.12 227 PHE A N 1
ATOM 1672 C CA . PHE A 1 227 ? 4.173 0.380 9.789 1.00 84.12 227 PHE A CA 1
ATOM 1673 C C . PHE A 1 227 ? 4.015 0.359 8.263 1.00 84.12 227 PHE A C 1
ATOM 1675 O O . PHE A 1 227 ? 4.846 0.923 7.561 1.00 84.12 227 PHE A O 1
ATOM 1682 N N . ALA A 1 228 ? 2.912 -0.187 7.749 1.00 87.06 228 ALA A N 1
ATOM 1683 C CA . ALA A 1 228 ? 2.614 -0.250 6.323 1.00 87.06 228 ALA A CA 1
ATOM 1684 C C . ALA A 1 228 ? 2.587 1.144 5.685 1.00 87.06 228 ALA A C 1
ATOM 1686 O O . ALA A 1 228 ? 3.251 1.362 4.676 1.00 87.06 228 ALA A O 1
ATOM 1687 N N . VAL A 1 229 ? 1.905 2.117 6.300 1.00 88.44 229 VAL A N 1
ATOM 1688 C CA . VAL A 1 229 ? 1.881 3.499 5.797 1.00 88.44 229 VAL A CA 1
ATOM 1689 C C . VAL A 1 229 ? 3.279 4.124 5.818 1.00 88.44 229 VAL A C 1
ATOM 1691 O O . VAL A 1 229 ? 3.651 4.796 4.863 1.00 88.44 229 VAL A O 1
ATOM 1694 N N . SER A 1 230 ? 4.089 3.859 6.847 1.00 88.06 230 SER A N 1
ATOM 1695 C CA . SER A 1 230 ? 5.476 4.349 6.906 1.00 88.06 230 SER A CA 1
ATOM 1696 C C . SER A 1 230 ? 6.342 3.781 5.771 1.00 88.06 230 SER A C 1
ATOM 1698 O O . SER A 1 230 ? 7.065 4.531 5.117 1.00 88.06 230 SER A O 1
ATOM 1700 N N . PHE A 1 231 ? 6.230 2.479 5.485 1.00 91.31 231 PHE A N 1
ATOM 1701 C CA . PHE A 1 231 ? 6.916 1.840 4.353 1.00 91.31 231 PHE A CA 1
ATOM 1702 C C . PHE A 1 231 ? 6.415 2.353 3.006 1.00 91.31 231 PHE A C 1
ATOM 1704 O O . PHE A 1 231 ? 7.211 2.525 2.087 1.00 91.31 231 PHE A O 1
ATOM 1711 N N . MET A 1 232 ? 5.122 2.652 2.893 1.00 91.81 232 MET A N 1
ATOM 1712 C CA . MET A 1 232 ? 4.560 3.248 1.685 1.00 91.81 232 MET A CA 1
ATOM 1713 C C . MET A 1 232 ? 5.074 4.669 1.462 1.00 91.81 232 MET A C 1
ATOM 1715 O O . MET A 1 232 ? 5.426 5.006 0.339 1.00 91.81 232 MET A O 1
ATOM 1719 N N . ILE A 1 233 ? 5.206 5.488 2.511 1.00 92.94 233 ILE A N 1
ATOM 1720 C CA . ILE A 1 233 ? 5.849 6.807 2.404 1.00 92.94 233 ILE A CA 1
ATOM 1721 C C . ILE A 1 233 ? 7.293 6.652 1.911 1.00 92.94 233 ILE A C 1
ATOM 1723 O O . ILE A 1 233 ? 7.690 7.346 0.980 1.00 92.94 233 ILE A O 1
ATOM 1727 N N . TYR A 1 234 ? 8.060 5.716 2.480 1.00 94.00 234 TYR A N 1
ATOM 1728 C CA . TYR A 1 234 ? 9.413 5.410 2.005 1.00 94.00 234 TYR A CA 1
ATOM 1729 C C . TYR A 1 234 ? 9.429 4.986 0.528 1.00 94.00 234 TYR A C 1
ATOM 1731 O O . TYR A 1 234 ? 10.224 5.512 -0.244 1.00 94.00 234 TYR A O 1
ATOM 1739 N N . PHE A 1 235 ? 8.519 4.102 0.114 1.00 93.06 235 PHE A N 1
ATOM 1740 C CA . PHE A 1 235 ? 8.384 3.674 -1.278 1.00 93.06 235 PHE A CA 1
ATOM 1741 C C . PHE A 1 235 ? 8.103 4.853 -2.222 1.00 93.06 235 PHE A C 1
ATOM 1743 O O . PHE A 1 235 ? 8.774 4.995 -3.242 1.00 93.06 235 PHE A O 1
ATOM 1750 N N . VAL A 1 236 ? 7.184 5.754 -1.856 1.00 94.94 236 VAL A N 1
ATOM 1751 C CA . VAL A 1 236 ? 6.926 6.975 -2.635 1.00 94.94 236 VAL A CA 1
ATOM 1752 C C . VAL A 1 236 ? 8.168 7.866 -2.700 1.00 94.94 236 VAL A C 1
ATOM 1754 O O . VAL A 1 236 ? 8.479 8.381 -3.769 1.00 94.94 236 VAL A O 1
ATOM 1757 N N . LEU A 1 237 ? 8.919 8.023 -1.604 1.00 95.50 237 LEU A N 1
ATOM 1758 C CA . LEU A 1 237 ? 10.171 8.788 -1.612 1.00 95.50 237 LEU A CA 1
ATOM 1759 C C . LEU A 1 237 ? 11.216 8.179 -2.557 1.00 95.50 237 LEU A C 1
ATOM 1761 O O . LEU A 1 237 ? 11.876 8.928 -3.273 1.00 95.50 237 LEU A O 1
ATOM 1765 N N . VAL A 1 238 ? 11.344 6.849 -2.602 1.00 94.75 238 VAL A N 1
ATOM 1766 C CA . VAL A 1 238 ? 12.235 6.156 -3.550 1.00 94.75 238 VAL A CA 1
ATOM 1767 C C . VAL A 1 238 ? 11.825 6.449 -4.994 1.00 94.75 238 VAL A C 1
ATOM 1769 O O . VAL A 1 238 ? 12.684 6.827 -5.786 1.00 94.75 238 VAL A O 1
ATOM 1772 N N . ILE A 1 239 ? 10.528 6.367 -5.319 1.00 94.12 239 ILE A N 1
ATOM 1773 C CA . ILE A 1 239 ? 10.004 6.719 -6.652 1.00 94.12 239 ILE A CA 1
ATOM 1774 C C . ILE A 1 239 ? 10.341 8.170 -7.008 1.00 94.12 239 ILE A C 1
ATOM 1776 O O . ILE A 1 239 ? 10.818 8.445 -8.105 1.00 94.12 239 ILE A O 1
ATOM 1780 N N . VAL A 1 240 ? 10.113 9.109 -6.085 1.00 95.19 240 VAL A N 1
ATOM 1781 C CA . VAL A 1 240 ? 10.389 10.537 -6.307 1.00 95.19 240 VAL A CA 1
ATOM 1782 C C . VAL A 1 240 ? 11.876 10.765 -6.571 1.00 95.19 240 VAL A C 1
ATOM 1784 O O . VAL A 1 240 ? 12.230 11.443 -7.531 1.00 95.19 240 VAL A O 1
ATOM 1787 N N . VAL A 1 241 ? 12.756 10.193 -5.745 1.00 95.19 241 VAL A N 1
ATOM 1788 C CA . VAL A 1 241 ? 14.210 10.348 -5.893 1.00 95.19 241 VAL A CA 1
ATOM 1789 C C . VAL A 1 241 ? 14.698 9.711 -7.191 1.00 95.19 241 VAL A C 1
ATOM 1791 O O . VAL A 1 241 ? 15.454 10.354 -7.920 1.00 95.19 241 VAL A O 1
ATOM 1794 N N . HIS A 1 242 ? 14.261 8.490 -7.512 1.00 93.69 242 HIS A N 1
ATOM 1795 C CA . HIS A 1 242 ? 14.650 7.827 -8.755 1.00 93.69 242 HIS A CA 1
ATOM 1796 C C . HIS A 1 242 ? 14.177 8.615 -9.979 1.00 93.69 242 HIS A C 1
ATOM 1798 O O . HIS A 1 242 ? 14.991 8.936 -10.841 1.00 93.69 242 HIS A O 1
ATOM 1804 N N . SER A 1 243 ? 12.907 9.024 -10.001 1.00 92.56 243 SER A N 1
ATOM 1805 C CA . SER A 1 243 ? 12.346 9.849 -11.070 1.00 92.56 243 SER A CA 1
ATOM 1806 C C . SER A 1 243 ? 13.144 11.140 -11.251 1.00 92.56 243 SER A C 1
ATOM 1808 O O . SER A 1 243 ? 13.618 11.413 -12.348 1.00 92.56 243 SER A O 1
ATOM 1810 N N . CYS A 1 244 ? 13.417 11.887 -10.174 1.00 92.88 244 CYS A N 1
ATOM 1811 C CA . CYS A 1 244 ? 14.217 13.116 -10.222 1.00 92.88 244 CYS A CA 1
ATOM 1812 C C . CYS A 1 244 ? 15.661 12.921 -10.720 1.00 92.88 244 CYS A C 1
ATOM 1814 O O . CYS A 1 244 ? 16.261 13.880 -11.200 1.00 92.88 244 CYS A O 1
ATOM 1816 N N . THR A 1 245 ? 16.233 11.723 -10.578 1.00 91.62 245 THR A N 1
ATOM 1817 C CA . THR A 1 245 ? 17.632 11.425 -10.940 1.00 91.62 245 THR A CA 1
ATOM 1818 C C . THR A 1 245 ? 17.786 10.743 -12.296 1.00 91.62 245 THR A C 1
ATOM 1820 O O . THR A 1 245 ? 18.870 10.821 -12.868 1.00 91.62 245 THR A O 1
ATOM 1823 N N . HIS A 1 246 ? 16.727 10.116 -12.815 1.00 89.31 246 HIS A N 1
ATOM 1824 C CA . HIS A 1 246 ? 16.758 9.336 -14.052 1.00 89.31 246 HIS A CA 1
ATOM 1825 C C . HIS A 1 246 ? 15.740 9.858 -15.070 1.00 89.31 246 HIS A C 1
ATOM 1827 O O . HIS A 1 246 ? 16.111 10.622 -15.956 1.00 89.31 246 HIS A O 1
ATOM 1833 N N . GLY A 1 247 ? 14.464 9.473 -14.973 1.00 84.69 247 GLY A N 1
ATOM 1834 C CA . GLY A 1 247 ? 13.516 9.730 -16.055 1.00 84.69 247 GLY A CA 1
ATOM 1835 C C . GLY A 1 247 ? 12.951 11.151 -16.126 1.00 84.69 247 GLY A C 1
ATOM 1836 O O . GLY A 1 247 ? 12.666 11.634 -17.222 1.00 84.69 247 GLY A O 1
ATOM 1837 N N . LEU A 1 248 ? 12.818 11.864 -15.002 1.00 86.62 248 LEU A N 1
ATOM 1838 C CA . LEU A 1 248 ? 12.236 13.212 -14.973 1.00 86.62 248 LEU A CA 1
ATOM 1839 C C . LEU A 1 248 ? 13.040 14.217 -15.820 1.00 86.62 248 LEU A C 1
ATOM 1841 O O . LEU A 1 248 ? 12.403 14.883 -16.639 1.00 86.62 248 LEU A O 1
ATOM 1845 N N . PRO A 1 249 ? 14.385 14.333 -15.694 1.00 85.69 249 PRO A N 1
ATOM 1846 C CA . PRO A 1 249 ? 15.177 15.220 -16.550 1.00 85.69 249 PRO A CA 1
ATOM 1847 C C . PRO A 1 249 ? 14.983 14.964 -18.051 1.00 85.69 249 PRO A C 1
ATOM 1849 O O . PRO A 1 249 ? 14.904 15.913 -18.827 1.00 85.69 249 PRO A O 1
ATOM 1852 N N . ASP A 1 250 ? 14.836 13.70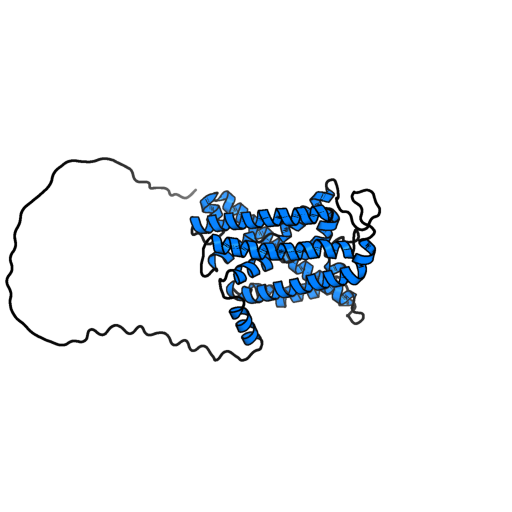3 -18.461 1.00 84.75 250 ASP A N 1
ATOM 1853 C CA . ASP A 1 250 ? 14.707 13.333 -19.873 1.00 84.75 250 ASP A CA 1
ATOM 1854 C C . ASP A 1 250 ? 13.285 13.531 -20.423 1.00 84.75 250 ASP A C 1
ATOM 1856 O O . ASP A 1 250 ? 13.097 13.935 -21.578 1.00 84.75 250 ASP A O 1
ATOM 1860 N N . ASN A 1 251 ? 12.269 13.249 -19.605 1.00 85.75 251 ASN A N 1
ATOM 1861 C CA . ASN A 1 251 ? 10.872 13.230 -20.031 1.00 85.75 251 ASN A CA 1
ATOM 1862 C C . ASN A 1 251 ? 10.167 14.581 -19.854 1.00 85.75 251 ASN A C 1
ATOM 1864 O O . ASN A 1 251 ? 9.242 14.879 -20.611 1.00 85.75 251 ASN A O 1
ATOM 1868 N N . ILE A 1 252 ? 10.604 15.437 -18.920 1.00 83.00 252 ILE A N 1
ATOM 1869 C CA . ILE A 1 252 ? 9.960 16.739 -18.663 1.00 83.00 252 ILE A CA 1
ATOM 1870 C C . ILE A 1 252 ? 10.064 17.713 -19.839 1.00 83.00 252 ILE A C 1
ATOM 1872 O O . ILE A 1 252 ? 9.197 18.564 -20.019 1.00 83.00 252 ILE A O 1
ATOM 1876 N N . HIS A 1 253 ? 11.085 17.562 -20.683 1.00 79.00 253 HIS A N 1
ATOM 1877 C CA . HIS A 1 253 ? 11.245 18.366 -21.895 1.00 79.00 253 HIS A CA 1
ATOM 1878 C C . HIS A 1 253 ? 10.419 17.849 -23.081 1.00 79.00 253 HIS A C 1
ATOM 1880 O O . HIS A 1 253 ? 10.282 18.550 -24.080 1.00 79.00 253 HIS A O 1
ATOM 1886 N N . LYS A 1 254 ? 9.857 16.638 -22.983 1.00 80.25 254 LYS A N 1
ATOM 1887 C CA . LYS A 1 254 ? 9.112 15.968 -24.056 1.00 80.25 254 LYS A CA 1
ATOM 1888 C C . LYS A 1 254 ? 7.677 15.681 -23.608 1.00 80.25 254 LYS A C 1
ATOM 1890 O O . LYS A 1 254 ? 7.248 14.530 -23.530 1.00 80.25 254 LYS A O 1
ATOM 1895 N N . ILE A 1 255 ? 6.945 16.745 -23.294 1.00 80.31 255 ILE A N 1
ATOM 1896 C CA . ILE A 1 255 ? 5.537 16.682 -22.891 1.00 80.31 255 ILE A CA 1
ATOM 1897 C C . ILE A 1 255 ? 4.666 17.056 -24.088 1.00 80.31 255 ILE A C 1
ATOM 1899 O O . ILE A 1 255 ? 4.826 18.140 -24.647 1.00 80.31 255 ILE A O 1
ATOM 1903 N N . SER A 1 256 ? 3.715 16.194 -24.446 1.00 81.12 256 SER A N 1
ATOM 1904 C CA . SER A 1 256 ? 2.685 16.525 -25.431 1.00 81.12 256 SER A CA 1
ATOM 1905 C C . SER A 1 256 ? 1.347 16.822 -24.767 1.00 81.12 256 SER A C 1
ATOM 1907 O O . SER A 1 256 ? 0.925 16.162 -23.812 1.00 81.12 256 SER A O 1
ATOM 1909 N N . VAL A 1 257 ? 0.663 17.840 -25.287 1.00 77.50 257 VAL A N 1
ATOM 1910 C CA . VAL A 1 257 ? -0.662 18.252 -24.813 1.00 77.50 257 VAL A CA 1
ATOM 1911 C C . VAL A 1 257 ? -1.742 17.265 -25.264 1.00 77.50 257 VAL A C 1
ATOM 1913 O O . VAL A 1 257 ? -2.721 17.082 -24.546 1.00 77.50 257 VAL A O 1
ATOM 1916 N N . SER A 1 258 ? -1.572 16.604 -26.413 1.00 69.50 258 SER A N 1
ATOM 1917 C CA . SER A 1 258 ? -2.601 15.754 -27.019 1.00 69.50 258 SER A CA 1
ATOM 1918 C C . SER A 1 258 ? -2.002 14.548 -27.751 1.00 69.50 258 SER A C 1
ATOM 1920 O O . SER A 1 258 ? -0.796 14.398 -27.869 1.00 69.50 258 SER A O 1
ATOM 1922 N N . LYS A 1 259 ? -2.873 13.653 -28.215 1.00 61.25 259 LYS A N 1
ATOM 1923 C CA . LYS A 1 259 ? -2.626 12.258 -28.618 1.00 61.25 259 LYS A CA 1
ATOM 1924 C C . LYS A 1 259 ? -1.597 12.026 -29.749 1.00 61.25 259 LYS A C 1
ATOM 1926 O O . LYS A 1 259 ? -1.346 10.866 -30.057 1.00 61.25 259 LYS A O 1
ATOM 1931 N N . ASP A 1 260 ? -1.029 13.070 -30.350 1.00 57.66 260 ASP A N 1
ATOM 1932 C CA . ASP A 1 260 ? -0.436 13.003 -31.696 1.00 57.66 260 ASP A CA 1
ATOM 1933 C C . ASP A 1 260 ? 1.100 13.087 -31.767 1.00 57.66 260 ASP A C 1
ATOM 1935 O O . ASP A 1 260 ? 1.663 12.988 -32.849 1.00 57.66 260 ASP A O 1
ATOM 1939 N N . ASP A 1 261 ? 1.803 13.198 -30.636 1.00 61.19 261 ASP A N 1
ATOM 1940 C CA . ASP A 1 261 ? 3.275 13.239 -30.649 1.00 61.19 261 ASP A CA 1
ATOM 1941 C C . ASP A 1 261 ? 3.892 11.941 -30.119 1.00 61.19 261 ASP A C 1
ATOM 1943 O O . ASP A 1 261 ? 3.345 11.320 -29.209 1.00 61.19 261 ASP A O 1
ATOM 1947 N N . ASP A 1 262 ? 5.098 11.577 -30.563 1.00 74.38 262 ASP A N 1
ATOM 1948 C CA . ASP A 1 262 ? 5.961 10.523 -29.980 1.00 74.38 262 ASP A CA 1
ATOM 1949 C C . ASP A 1 262 ? 6.477 10.859 -28.560 1.00 74.38 262 ASP A C 1
ATOM 1951 O O . ASP A 1 262 ? 7.444 10.283 -28.055 1.00 74.38 262 ASP A O 1
ATOM 1955 N N . ALA A 1 263 ? 5.826 11.807 -27.888 1.00 79.00 263 ALA A N 1
ATOM 1956 C CA . ALA A 1 263 ? 6.186 12.264 -26.565 1.00 79.00 263 ALA A CA 1
ATOM 1957 C C . ALA A 1 263 ? 6.018 11.142 -25.519 1.00 79.00 263 ALA A C 1
ATOM 1959 O O . ALA A 1 263 ? 4.955 10.514 -25.445 1.00 79.00 263 ALA A O 1
ATOM 1960 N N . PRO A 1 264 ? 7.025 10.906 -24.661 1.00 80.75 264 PRO A N 1
ATOM 1961 C CA . PRO A 1 264 ? 6.940 9.944 -23.569 1.00 80.75 264 PRO A CA 1
ATOM 1962 C C . PRO A 1 264 ? 5.846 10.300 -22.555 1.00 80.75 264 PRO A C 1
ATOM 1964 O O . PRO A 1 264 ? 5.312 9.392 -21.927 1.00 80.75 264 PRO A O 1
ATOM 1967 N N . VAL A 1 265 ? 5.476 11.576 -22.409 1.00 85.25 265 VAL A N 1
ATOM 1968 C CA . VAL A 1 265 ? 4.472 12.032 -21.438 1.00 85.25 265 VAL A CA 1
ATOM 1969 C C . VAL A 1 265 ? 3.350 12.777 -22.154 1.00 85.25 265 VAL A C 1
ATOM 1971 O O . VAL A 1 265 ? 3.594 13.729 -22.895 1.00 85.25 265 VAL A O 1
ATOM 1974 N N . VAL A 1 266 ? 2.108 12.354 -21.913 1.00 88.69 266 VAL A N 1
ATOM 1975 C CA . VAL A 1 266 ? 0.898 12.974 -22.469 1.00 88.69 266 VAL A CA 1
ATOM 1976 C C . VAL A 1 266 ? 0.083 13.612 -21.345 1.00 88.69 266 VAL A C 1
ATOM 1978 O O . VAL A 1 266 ? -0.188 12.981 -20.322 1.00 88.69 266 VAL A O 1
ATOM 1981 N N . LEU A 1 267 ? -0.338 14.864 -21.530 1.00 88.12 267 LEU A N 1
ATOM 1982 C CA . LEU A 1 267 ? -1.158 15.587 -20.550 1.00 88.12 267 LEU A CA 1
ATOM 1983 C C . LEU A 1 267 ? -2.629 15.157 -20.598 1.00 88.12 267 LEU A C 1
ATOM 1985 O O . LEU A 1 267 ? -3.237 14.959 -19.544 1.00 88.12 267 LEU A O 1
ATOM 1989 N N . PHE A 1 268 ? -3.170 14.974 -21.807 1.00 88.00 268 PHE A N 1
ATOM 1990 C CA . PHE A 1 268 ? -4.553 14.566 -22.048 1.00 88.00 268 PHE A CA 1
ATOM 1991 C C . PHE A 1 268 ? -4.615 13.447 -23.090 1.00 88.00 268 PHE A C 1
ATOM 1993 O O . PHE A 1 268 ? -4.337 13.663 -24.271 1.00 88.00 268 PHE A O 1
ATOM 2000 N N . ASN A 1 269 ? -5.025 12.246 -22.677 1.00 86.12 269 ASN A N 1
ATOM 2001 C CA . ASN A 1 269 ? -5.448 11.228 -23.634 1.00 86.12 269 ASN A CA 1
ATOM 2002 C C . ASN A 1 269 ? -6.922 11.425 -24.001 1.00 86.12 269 ASN A C 1
ATOM 2004 O O . ASN A 1 269 ? -7.706 11.990 -23.245 1.00 86.12 269 ASN A O 1
ATOM 2008 N N . SER A 1 270 ? -7.304 10.948 -25.185 1.00 81.88 270 SER A N 1
ATOM 2009 C CA . SER A 1 270 ? -8.671 11.065 -25.711 1.00 81.88 270 SER A CA 1
ATOM 2010 C C . SER A 1 270 ? -9.246 9.712 -26.128 1.00 81.88 270 SER A C 1
ATOM 2012 O O . SER A 1 270 ? -8.520 8.813 -26.577 1.00 81.88 270 SER A O 1
ATOM 2014 N N . GLY A 1 271 ? -10.572 9.593 -26.043 1.00 84.81 271 GLY A N 1
ATOM 2015 C CA . GLY A 1 271 ? -11.322 8.367 -26.329 1.00 84.81 271 GLY A CA 1
ATOM 2016 C C . GLY A 1 271 ? -11.277 7.367 -25.171 1.00 84.81 271 GLY A C 1
ATOM 2017 O O . GLY A 1 271 ? -11.014 7.739 -24.031 1.00 84.81 271 GLY A O 1
ATOM 2018 N N . ASN A 1 272 ? -11.502 6.086 -25.468 1.00 87.44 272 ASN A N 1
ATOM 2019 C CA . ASN A 1 272 ? -11.632 5.035 -24.448 1.00 87.44 272 ASN A CA 1
ATOM 2020 C C . ASN A 1 272 ? -10.388 4.891 -23.554 1.00 87.44 272 ASN A C 1
ATOM 2022 O O . ASN A 1 272 ? -10.528 4.635 -22.361 1.00 87.44 272 ASN A O 1
ATOM 2026 N N . LYS A 1 273 ? -9.188 5.149 -24.099 1.00 86.38 273 LYS A N 1
ATOM 2027 C CA . LYS A 1 273 ? -7.924 5.104 -23.344 1.00 86.38 273 LYS A CA 1
ATOM 2028 C C . LYS A 1 273 ? -7.913 6.076 -22.158 1.00 86.38 273 LYS A C 1
ATOM 2030 O O . LYS A 1 273 ? -7.391 5.750 -21.099 1.00 86.38 273 LYS A O 1
ATOM 2035 N N . ALA A 1 274 ? -8.558 7.238 -22.301 1.00 86.25 274 ALA A N 1
ATOM 2036 C CA . ALA A 1 274 ? -8.603 8.241 -21.241 1.00 86.25 274 ALA A CA 1
ATOM 2037 C C . ALA A 1 274 ? -9.320 7.726 -19.975 1.00 86.25 274 ALA A C 1
ATOM 2039 O O . ALA A 1 274 ? -8.941 8.063 -18.854 1.00 86.25 274 ALA A O 1
ATOM 2040 N N . ILE A 1 275 ? -10.338 6.878 -20.160 1.00 90.94 275 ILE A N 1
ATOM 2041 C CA . ILE A 1 275 ? -11.197 6.345 -19.092 1.00 90.94 275 ILE A CA 1
ATOM 2042 C C . ILE A 1 275 ? -10.658 5.004 -18.560 1.00 90.94 275 ILE 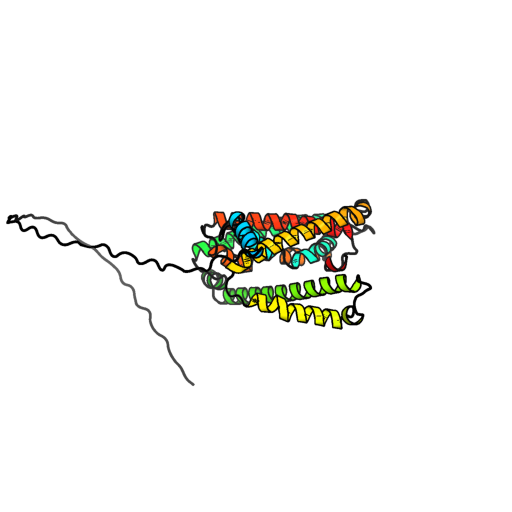A C 1
ATOM 2044 O O . ILE A 1 275 ? -11.001 4.601 -17.455 1.00 90.94 275 ILE A O 1
ATOM 2048 N N . GLU A 1 276 ? -9.766 4.334 -19.291 1.00 89.56 276 GLU A N 1
ATOM 2049 C CA . GLU A 1 276 ? -9.164 3.052 -18.897 1.00 89.56 276 GLU A CA 1
ATOM 2050 C C . GLU A 1 276 ? -8.453 3.128 -17.533 1.00 89.56 276 GLU A C 1
ATOM 2052 O O . GLU A 1 276 ? -8.654 2.272 -16.672 1.00 89.56 276 GLU A O 1
ATOM 2057 N N . GLY A 1 277 ? -7.717 4.218 -17.281 1.00 90.62 277 GLY A N 1
ATOM 2058 C CA . GLY A 1 277 ? -7.058 4.462 -15.993 1.00 90.62 277 GLY A CA 1
ATOM 2059 C C . GLY A 1 277 ? -8.022 4.737 -14.831 1.00 90.62 277 GLY A C 1
ATOM 2060 O O . GLY A 1 277 ? -7.668 4.518 -13.672 1.00 90.62 277 GLY A O 1
ATOM 2061 N N . LEU A 1 278 ? -9.262 5.162 -15.109 1.00 92.88 278 LEU A N 1
ATOM 2062 C CA . LEU A 1 278 ? -10.237 5.536 -14.080 1.00 92.88 278 LEU A CA 1
ATOM 2063 C C . LEU A 1 278 ? -10.566 4.362 -13.150 1.00 92.88 278 LEU A C 1
ATOM 2065 O O . LEU A 1 278 ? -10.700 4.558 -11.944 1.00 92.88 278 LEU A O 1
ATOM 2069 N N . GLY A 1 279 ? -10.653 3.141 -13.689 1.00 92.06 279 GLY A N 1
ATOM 2070 C CA . GLY A 1 279 ? -10.902 1.933 -12.897 1.00 92.06 279 GLY A CA 1
ATOM 2071 C C . GLY A 1 279 ? -9.814 1.675 -11.855 1.00 92.06 279 GLY A C 1
ATOM 2072 O O . GLY A 1 279 ? -10.124 1.361 -10.707 1.00 92.06 279 GLY A O 1
ATOM 2073 N N . VAL A 1 280 ? -8.549 1.885 -12.231 1.00 92.31 280 VAL A N 1
ATOM 2074 C CA . VAL A 1 280 ? -7.393 1.728 -11.338 1.00 92.31 280 VAL A CA 1
ATOM 2075 C C . VAL A 1 280 ? -7.404 2.799 -10.246 1.00 92.31 280 VAL A C 1
ATOM 2077 O O . VAL A 1 280 ? -7.236 2.472 -9.072 1.00 92.31 280 VAL A O 1
ATOM 2080 N N . PHE A 1 281 ? -7.684 4.060 -10.602 1.00 94.75 281 PHE A N 1
ATOM 2081 C CA . PHE A 1 281 ? -7.825 5.134 -9.616 1.00 94.75 281 PHE A CA 1
ATOM 2082 C C . PHE A 1 281 ? -8.967 4.862 -8.630 1.00 94.75 281 PHE A C 1
ATOM 2084 O O . PHE A 1 281 ? -8.779 5.024 -7.429 1.00 94.75 281 PHE A O 1
ATOM 2091 N N . MET A 1 282 ? -10.134 4.413 -9.103 1.00 93.69 282 MET A N 1
ATOM 2092 C CA . MET A 1 282 ? -11.259 4.074 -8.223 1.00 93.69 282 MET A CA 1
ATOM 2093 C C . MET A 1 282 ? -10.914 2.915 -7.288 1.00 93.69 282 MET A C 1
ATOM 2095 O O . MET A 1 282 ? -11.180 3.009 -6.093 1.00 93.69 282 MET A O 1
ATOM 2099 N N . PHE A 1 283 ? -10.289 1.856 -7.813 1.00 90.50 283 PHE A N 1
ATOM 2100 C CA . PHE A 1 283 ? -9.856 0.703 -7.023 1.00 90.50 283 PHE A CA 1
ATOM 2101 C C . PHE A 1 283 ? -8.889 1.107 -5.902 1.00 90.50 283 PHE A C 1
ATOM 2103 O O . PHE A 1 283 ? -9.039 0.654 -4.769 1.00 90.50 283 PHE A O 1
ATOM 2110 N N . ALA A 1 284 ? -7.958 2.024 -6.179 1.00 93.56 284 ALA A N 1
ATOM 2111 C CA . ALA A 1 284 ? -7.007 2.522 -5.189 1.00 93.56 284 ALA A CA 1
ATOM 2112 C C . ALA A 1 284 ? -7.650 3.330 -4.042 1.00 93.56 284 ALA A C 1
ATOM 2114 O O . ALA A 1 284 ? -6.991 3.549 -3.034 1.00 93.56 284 ALA A O 1
ATOM 2115 N N . TYR A 1 285 ? -8.903 3.786 -4.159 1.00 94.31 285 TYR A N 1
ATOM 2116 C CA . TYR A 1 285 ? -9.605 4.537 -3.102 1.00 94.31 285 TYR A CA 1
ATOM 2117 C C . TYR A 1 285 ? -10.666 3.728 -2.351 1.00 94.31 285 TYR A C 1
ATOM 2119 O O . TYR A 1 285 ? -11.422 4.288 -1.547 1.00 94.31 285 TYR A O 1
ATOM 2127 N N . VAL A 1 286 ? -10.757 2.415 -2.583 1.00 92.06 286 VAL A N 1
ATOM 2128 C CA . VAL A 1 286 ? -11.771 1.595 -1.917 1.00 92.06 286 VAL A CA 1
ATOM 2129 C C . VAL A 1 286 ? -11.379 1.326 -0.460 1.00 92.06 286 VAL A C 1
ATOM 2131 O O . VAL A 1 286 ? -10.677 0.372 -0.140 1.00 92.06 286 VAL A O 1
ATOM 2134 N N . CYS A 1 287 ? -11.883 2.154 0.454 1.00 92.12 287 CYS A N 1
ATOM 2135 C CA . CYS A 1 287 ? -11.753 1.972 1.907 1.00 92.12 287 CYS A CA 1
ATOM 2136 C C . CYS A 1 287 ? -13.108 1.803 2.625 1.00 92.12 287 CYS A C 1
ATOM 2138 O O . CYS A 1 287 ? -13.163 1.486 3.815 1.00 92.12 287 CYS A O 1
ATOM 2140 N N . GLN A 1 288 ? -14.219 1.953 1.897 1.00 92.81 288 GLN A N 1
ATOM 2141 C CA . GLN A 1 288 ? -15.592 1.934 2.416 1.00 92.81 288 GLN A CA 1
ATOM 2142 C C . GLN A 1 288 ? -15.960 0.593 3.056 1.00 92.81 288 GLN A C 1
ATOM 2144 O O . GLN A 1 288 ? -16.792 0.538 3.958 1.00 92.81 288 GLN A O 1
ATOM 2149 N N . ILE A 1 289 ? -15.341 -0.503 2.613 1.00 88.25 289 ILE A N 1
ATOM 2150 C CA . ILE A 1 289 ? -15.613 -1.837 3.158 1.00 88.25 289 ILE A CA 1
ATOM 2151 C C . ILE A 1 289 ? -15.298 -1.940 4.654 1.00 88.25 289 ILE A C 1
ATOM 2153 O O . ILE A 1 289 ? -16.027 -2.645 5.353 1.00 88.25 289 ILE A O 1
ATOM 2157 N N . ASN A 1 290 ? -14.303 -1.176 5.117 1.00 88.12 290 ASN A N 1
ATOM 2158 C CA . ASN A 1 290 ? -13.777 -1.173 6.483 1.00 88.12 290 ASN A CA 1
ATOM 2159 C C . ASN A 1 290 ? -14.325 0.005 7.309 1.00 88.12 290 ASN A C 1
ATOM 2161 O O . ASN A 1 290 ? -13.991 0.161 8.482 1.00 88.12 290 ASN A O 1
ATOM 2165 N N . SER A 1 291 ? -15.188 0.843 6.719 1.00 92.00 291 SER A N 1
ATOM 2166 C CA . SER A 1 291 ? -15.667 2.084 7.334 1.00 92.00 291 SER A CA 1
ATOM 2167 C C . SER A 1 291 ? -16.374 1.846 8.669 1.00 92.00 291 SER A C 1
ATOM 2169 O O . SER A 1 291 ? -16.173 2.604 9.612 1.00 92.00 291 SER A O 1
ATOM 2171 N N . TYR A 1 292 ? -17.187 0.789 8.760 1.00 91.31 292 TYR A N 1
ATOM 2172 C CA . TYR A 1 292 ? -17.936 0.450 9.971 1.00 91.31 292 TYR A CA 1
ATOM 2173 C C . TYR A 1 292 ? -17.023 -0.076 11.072 1.00 91.31 292 TYR A C 1
ATOM 2175 O O . TYR A 1 292 ? -17.178 0.323 12.221 1.00 91.31 292 TYR A O 1
ATOM 2183 N N . GLU A 1 293 ? -16.058 -0.928 10.732 1.00 88.50 293 GLU A N 1
ATOM 2184 C CA . GLU A 1 293 ? -15.092 -1.453 11.700 1.00 88.50 293 GLU A CA 1
ATOM 2185 C C . GLU A 1 293 ? -14.296 -0.310 12.327 1.00 88.50 293 GLU A C 1
ATOM 2187 O O . GLU A 1 293 ? -14.262 -0.187 13.549 1.00 88.50 293 GLU A O 1
ATOM 2192 N N . VAL A 1 294 ? -13.781 0.602 11.494 1.00 89.50 294 VAL A N 1
ATOM 2193 C CA . VAL A 1 294 ? -13.074 1.798 11.964 1.00 89.50 294 VAL A CA 1
ATOM 2194 C C . VAL A 1 294 ? -13.999 2.707 12.777 1.00 89.50 294 VAL A C 1
ATOM 2196 O O . VAL A 1 294 ? -13.608 3.163 13.845 1.00 89.50 294 VAL A O 1
ATOM 2199 N N . TYR A 1 295 ? -15.234 2.956 12.325 1.00 92.19 295 TYR A N 1
ATOM 2200 C CA . TYR A 1 295 ? -16.187 3.810 13.047 1.00 92.19 295 TYR A CA 1
ATOM 2201 C C . TYR A 1 295 ? -16.491 3.288 14.456 1.00 92.19 295 TYR A C 1
ATOM 2203 O O . TYR A 1 295 ? -16.547 4.064 15.411 1.00 92.19 295 TYR A O 1
ATOM 2211 N N . TRP A 1 296 ? -16.706 1.978 14.592 1.00 90.69 296 TRP A N 1
ATOM 2212 C CA . TRP A 1 296 ? -17.076 1.355 15.862 1.00 90.69 296 TRP A CA 1
ATOM 2213 C C . TRP A 1 296 ? -15.893 1.136 16.811 1.00 90.69 296 TRP A C 1
ATOM 2215 O O .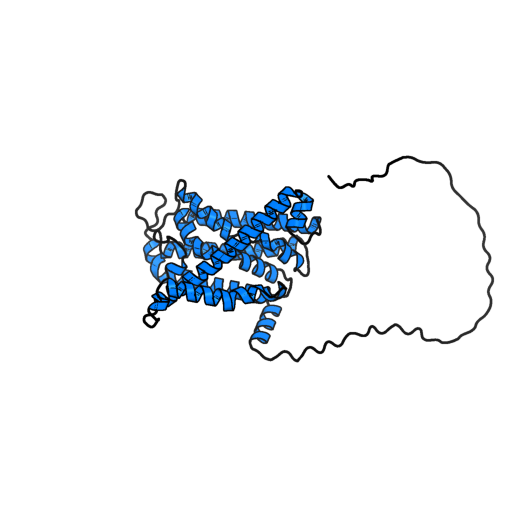 TRP A 1 296 ? -16.146 0.977 18.006 1.00 90.69 296 TRP A O 1
ATOM 2225 N N . ASP A 1 297 ? -14.658 1.167 16.304 1.00 87.50 297 ASP A N 1
ATOM 2226 C CA . ASP A 1 297 ? -13.408 1.097 17.077 1.00 87.50 297 ASP A CA 1
ATOM 2227 C C . ASP A 1 297 ? -12.956 2.460 17.647 1.00 87.50 297 ASP A C 1
ATOM 2229 O O . ASP A 1 297 ? -12.155 2.527 18.577 1.00 87.50 297 ASP A O 1
ATOM 2233 N N . MET A 1 298 ? -13.483 3.580 17.135 1.00 89.31 298 MET A N 1
ATOM 2234 C CA . MET A 1 298 ? -13.165 4.905 17.682 1.00 89.31 298 MET A CA 1
ATOM 2235 C C . MET A 1 298 ? -13.597 5.025 19.151 1.00 89.31 298 MET A C 1
ATOM 2237 O O . MET A 1 298 ? -14.721 4.675 19.501 1.00 89.31 298 MET A O 1
ATOM 2241 N N . THR A 1 299 ? -12.750 5.606 20.005 1.00 86.25 299 THR A N 1
ATOM 2242 C CA . THR A 1 299 ? -13.066 5.813 21.433 1.00 86.25 299 THR A CA 1
ATOM 2243 C C . THR A 1 299 ? -14.217 6.810 21.596 1.00 86.25 299 THR A C 1
ATOM 2245 O O . THR A 1 299 ? -15.205 6.542 22.275 1.00 86.25 299 THR A O 1
ATOM 2248 N N . ASP A 1 300 ? -14.135 7.933 20.878 1.00 83.75 300 ASP A N 1
ATOM 2249 C CA . ASP A 1 300 ? -15.126 9.012 20.897 1.00 83.75 300 ASP A CA 1
ATOM 2250 C C . ASP A 1 300 ? -15.903 9.050 19.576 1.00 83.75 300 ASP A C 1
ATOM 2252 O O . ASP A 1 300 ? -15.643 9.859 18.673 1.00 83.75 300 ASP A O 1
ATOM 2256 N N . ARG A 1 301 ? -16.860 8.128 19.456 1.00 88.31 301 ARG A N 1
ATOM 2257 C CA . ARG A 1 301 ? -17.651 7.899 18.238 1.00 88.31 301 ARG A CA 1
ATOM 2258 C C . ARG A 1 301 ? -18.592 9.065 17.971 1.00 88.31 301 ARG A C 1
ATOM 2260 O O . ARG A 1 301 ? -19.680 9.165 18.532 1.00 88.31 301 ARG A O 1
ATOM 2267 N N . THR A 1 302 ? -18.177 9.945 17.073 1.00 93.00 302 THR A N 1
ATOM 2268 C CA . THR A 1 302 ? -19.013 11.023 16.543 1.00 93.00 302 THR A CA 1
ATOM 2269 C C . THR A 1 302 ? -18.822 11.106 15.038 1.00 93.00 302 THR A C 1
ATOM 2271 O O . THR A 1 302 ? -17.729 10.854 14.526 1.00 93.00 302 THR A O 1
ATOM 2274 N N . LEU A 1 303 ? -19.880 11.483 14.317 1.00 94.38 303 LEU A N 1
ATOM 2275 C CA . LEU A 1 303 ? -19.826 11.645 12.863 1.00 94.38 303 LEU A CA 1
ATOM 2276 C C . LEU A 1 303 ? -18.728 12.628 12.438 1.00 94.38 303 LEU A C 1
ATOM 2278 O O . LEU A 1 303 ? -17.984 12.353 11.500 1.00 94.38 303 LEU A O 1
ATOM 2282 N N . THR A 1 304 ? -18.583 13.739 13.164 1.00 95.00 304 THR A N 1
ATOM 2283 C CA . THR A 1 304 ? -17.568 14.762 12.887 1.00 95.00 304 THR A CA 1
ATOM 2284 C C . THR A 1 304 ? -16.155 14.204 13.004 1.00 95.00 304 THR A C 1
ATOM 2286 O O . THR A 1 304 ? -15.349 14.400 12.099 1.00 95.00 304 THR A O 1
ATOM 2289 N N . ARG A 1 305 ? -15.848 13.463 14.078 1.00 94.56 305 ARG A N 1
ATOM 2290 C CA . ARG A 1 305 ? -14.509 12.886 14.271 1.00 94.56 305 ARG A CA 1
ATOM 2291 C C . ARG A 1 305 ? -14.203 11.798 13.249 1.00 94.56 305 ARG A C 1
ATOM 2293 O O . ARG A 1 305 ? -13.086 11.759 12.746 1.00 94.56 305 ARG A O 1
ATOM 2300 N N . PHE A 1 306 ? -15.181 10.961 12.908 1.00 95.44 306 PHE A N 1
ATOM 2301 C CA . PHE A 1 306 ? -15.010 9.946 11.868 1.00 95.44 306 PHE A CA 1
ATOM 2302 C C . PHE A 1 306 ? -14.787 10.560 10.483 1.00 95.44 306 PHE A C 1
ATOM 2304 O O . PHE A 1 306 ? -13.900 10.134 9.745 1.00 95.44 306 PHE A O 1
ATOM 2311 N N . THR A 1 307 ? -15.555 11.598 10.145 1.00 96.31 307 THR A N 1
ATOM 2312 C CA . THR A 1 307 ? -15.408 12.318 8.873 1.00 96.31 307 THR A CA 1
ATOM 2313 C C . THR A 1 307 ? -14.061 13.031 8.811 1.00 96.31 307 THR A C 1
ATOM 2315 O O . THR A 1 307 ? -13.392 12.969 7.786 1.00 96.31 307 THR A O 1
ATOM 2318 N N . LEU A 1 308 ? -13.614 13.638 9.916 1.00 96.06 308 LEU A N 1
ATOM 2319 C CA . LEU A 1 308 ? -12.288 14.245 10.015 1.00 96.06 308 LEU A CA 1
ATOM 2320 C C . LEU A 1 308 ? -11.174 13.200 9.855 1.00 96.06 308 LEU A C 1
ATOM 2322 O O . LEU A 1 308 ? -10.255 13.417 9.072 1.00 96.06 308 LEU A O 1
ATOM 2326 N N . ALA A 1 309 ? -11.271 12.052 10.534 1.00 94.44 309 ALA A N 1
ATOM 2327 C CA . ALA A 1 309 ? -10.317 10.951 10.384 1.00 94.44 309 ALA A CA 1
ATOM 2328 C C . ALA A 1 309 ? -10.254 10.444 8.935 1.00 94.44 309 ALA A C 1
ATOM 2330 O O . ALA A 1 309 ? -9.170 10.270 8.381 1.00 94.44 309 ALA A O 1
ATOM 2331 N N . SER A 1 310 ? -11.418 10.272 8.303 1.00 96.19 310 SER A N 1
ATOM 2332 C CA . SER A 1 310 ? -11.530 9.870 6.899 1.00 96.19 310 SER A CA 1
ATOM 2333 C C . SER A 1 310 ? -10.920 10.916 5.967 1.00 96.19 310 SER A C 1
ATOM 2335 O O . SER A 1 310 ? -10.157 10.567 5.074 1.00 96.19 310 SER A O 1
ATOM 2337 N N . GLY A 1 311 ? -11.191 12.203 6.204 1.00 97.12 311 GLY A N 1
ATOM 2338 C CA . GLY A 1 311 ? -10.612 13.313 5.450 1.00 97.12 311 GLY A CA 1
ATOM 2339 C C . GLY A 1 311 ? -9.088 13.344 5.537 1.00 97.12 311 GLY A C 1
ATOM 2340 O O . GLY A 1 311 ? -8.425 13.433 4.507 1.00 97.12 311 GLY A O 1
ATOM 2341 N N . LEU A 1 312 ? -8.524 13.193 6.738 1.00 96.00 312 LEU A N 1
ATOM 2342 C CA . LEU A 1 312 ? -7.073 13.133 6.943 1.00 96.00 312 LEU A CA 1
ATOM 2343 C C . LEU A 1 312 ? -6.444 11.925 6.235 1.00 96.00 312 LEU A C 1
ATOM 2345 O O . LEU A 1 312 ? -5.461 12.087 5.514 1.00 96.00 312 LEU A O 1
ATOM 2349 N N . GLY A 1 313 ? -7.031 10.733 6.389 1.00 94.56 313 GLY A N 1
ATOM 2350 C CA . GLY A 1 313 ? -6.541 9.512 5.744 1.00 94.56 313 GLY A CA 1
ATOM 2351 C C . GLY A 1 313 ? -6.589 9.597 4.217 1.00 94.56 313 GLY A C 1
ATOM 2352 O O . GLY A 1 313 ? -5.597 9.315 3.552 1.00 94.56 313 GLY A O 1
ATOM 2353 N N . MET A 1 314 ? -7.709 10.054 3.651 1.00 96.62 314 MET A N 1
ATOM 2354 C CA . MET A 1 314 ? -7.868 10.175 2.197 1.00 96.62 314 MET A CA 1
ATOM 2355 C C . MET A 1 314 ? -7.034 11.313 1.603 1.00 96.62 314 MET A C 1
ATOM 2357 O O . MET A 1 314 ? -6.571 11.190 0.473 1.00 96.62 314 MET A O 1
ATOM 2361 N N . THR A 1 315 ? -6.778 12.385 2.360 1.00 96.44 315 THR A N 1
ATOM 2362 C CA . THR A 1 315 ? -5.844 13.445 1.944 1.00 96.44 315 THR A CA 1
ATOM 2363 C C . THR A 1 315 ? -4.409 12.923 1.901 1.00 96.44 315 THR A C 1
ATOM 2365 O O . THR A 1 315 ? -3.690 13.204 0.946 1.00 96.44 315 THR A O 1
ATOM 2368 N N . LEU A 1 316 ? -3.993 12.113 2.883 1.00 95.25 316 LEU A N 1
ATOM 2369 C CA . LEU A 1 316 ? -2.691 11.442 2.845 1.00 95.25 316 LEU A CA 1
ATOM 2370 C C . LEU A 1 316 ? -2.576 10.525 1.617 1.00 95.25 316 LEU A C 1
ATOM 2372 O O . LEU A 1 316 ? -1.583 10.603 0.896 1.00 95.25 316 LEU A O 1
ATOM 2376 N N . CYS A 1 317 ? -3.601 9.711 1.341 1.00 96.44 317 CYS A N 1
ATOM 2377 C CA . CYS A 1 317 ? -3.653 8.892 0.127 1.00 96.44 317 CYS A CA 1
ATOM 2378 C C . CYS A 1 317 ? -3.545 9.744 -1.138 1.00 96.44 317 CYS A C 1
ATOM 2380 O O . CYS A 1 317 ? -2.738 9.423 -1.999 1.00 96.44 317 CYS A O 1
ATOM 2382 N N . PHE A 1 318 ? -4.286 10.852 -1.227 1.00 97.19 318 PHE A N 1
ATOM 2383 C CA . PHE A 1 318 ? -4.223 11.770 -2.364 1.00 97.19 318 PHE A CA 1
ATOM 2384 C C . PHE A 1 318 ? -2.815 12.291 -2.620 1.00 97.19 318 PHE A C 1
ATOM 2386 O O . PHE A 1 318 ? -2.353 12.232 -3.755 1.00 97.19 318 PHE A O 1
ATOM 2393 N N . LEU A 1 319 ? -2.111 12.745 -1.581 1.00 96.75 319 LEU A N 1
ATOM 2394 C CA . LEU A 1 319 ? -0.739 13.222 -1.732 1.00 96.75 319 LEU A CA 1
ATOM 2395 C C . LEU A 1 319 ? 0.179 12.106 -2.240 1.00 96.75 319 LEU A C 1
ATOM 2397 O O . LEU A 1 319 ? 0.880 12.300 -3.229 1.00 96.75 319 LEU A O 1
ATOM 2401 N N . LEU A 1 320 ? 0.137 10.921 -1.626 1.00 96.50 320 LEU A N 1
ATOM 2402 C CA . LEU A 1 320 ? 0.975 9.789 -2.036 1.00 96.50 320 LEU A CA 1
ATOM 2403 C C . LEU A 1 320 ? 0.662 9.331 -3.466 1.00 96.50 320 LEU A C 1
ATOM 2405 O O . LEU A 1 320 ? 1.571 9.113 -4.262 1.00 96.50 320 LEU A O 1
ATOM 2409 N N . TYR A 1 321 ? -0.615 9.234 -3.820 1.00 97.25 321 TYR A N 1
ATOM 2410 C CA . TYR A 1 321 ? -1.059 8.814 -5.143 1.00 97.25 321 TYR A CA 1
ATOM 2411 C C . TYR A 1 321 ? -0.757 9.841 -6.220 1.00 97.25 321 TYR A C 1
ATOM 2413 O O . TYR A 1 321 ? -0.364 9.452 -7.316 1.00 97.25 321 TYR A O 1
ATOM 2421 N N . ALA A 1 322 ? -0.904 11.134 -5.926 1.00 97.00 322 ALA A N 1
ATOM 2422 C CA . ALA A 1 322 ? -0.524 12.199 -6.843 1.00 97.00 322 ALA A CA 1
ATOM 2423 C C . ALA A 1 322 ? 0.986 12.172 -7.101 1.00 97.00 322 ALA A C 1
ATOM 2425 O O . ALA A 1 322 ? 1.400 12.263 -8.254 1.00 97.00 322 ALA A O 1
ATOM 2426 N N . MET A 1 323 ? 1.801 11.967 -6.059 1.00 96.44 323 MET A N 1
ATOM 2427 C CA . MET A 1 323 ? 3.252 11.825 -6.205 1.00 96.44 323 MET A CA 1
ATOM 2428 C C . MET A 1 323 ? 3.621 10.593 -7.035 1.00 96.44 323 MET A C 1
ATOM 2430 O O . MET A 1 323 ? 4.387 10.728 -7.980 1.00 96.44 323 MET A O 1
ATOM 2434 N N . VAL A 1 324 ? 3.051 9.416 -6.761 1.00 96.06 324 VAL A N 1
ATOM 2435 C CA . VAL A 1 324 ? 3.345 8.204 -7.550 1.00 96.06 324 VAL A CA 1
ATOM 2436 C C . VAL A 1 324 ? 2.849 8.328 -8.988 1.00 96.06 324 VAL A C 1
ATOM 2438 O O . VAL A 1 324 ? 3.581 7.986 -9.911 1.00 96.06 324 VAL A O 1
ATOM 2441 N N . SER A 1 325 ? 1.643 8.858 -9.202 1.00 95.44 325 SER A N 1
ATOM 2442 C CA . SER A 1 325 ? 1.090 9.067 -10.547 1.00 95.44 325 SER A CA 1
ATOM 2443 C C . SER A 1 325 ? 1.927 10.055 -11.350 1.00 95.44 325 SER A C 1
ATOM 2445 O O . SER A 1 325 ? 2.137 9.840 -12.536 1.00 95.44 325 SER A O 1
ATOM 2447 N N . PHE A 1 326 ? 2.415 11.124 -10.714 1.00 94.94 326 PHE A N 1
ATOM 2448 C CA . PHE A 1 326 ? 3.277 12.108 -11.356 1.00 94.94 326 PHE A CA 1
ATOM 2449 C C . PHE A 1 326 ? 4.684 11.549 -11.570 1.00 94.94 326 PHE A C 1
ATOM 2451 O O . PHE A 1 326 ? 5.080 11.323 -12.706 1.00 94.94 326 PHE A O 1
ATOM 2458 N N . PHE A 1 327 ? 5.434 11.279 -10.502 1.00 95.00 327 PHE A N 1
ATOM 2459 C CA . PHE A 1 327 ? 6.844 10.901 -10.598 1.00 95.00 327 PHE A CA 1
ATOM 2460 C C . PHE A 1 327 ? 7.038 9.532 -11.245 1.00 95.00 327 PHE A C 1
ATOM 2462 O O . PHE A 1 327 ? 7.925 9.396 -12.079 1.00 95.00 327 PHE A O 1
ATOM 2469 N N . GLY A 1 328 ? 6.183 8.550 -10.954 1.00 93.88 328 GLY A N 1
ATOM 2470 C CA . GLY A 1 328 ? 6.254 7.236 -11.594 1.00 93.88 328 GLY A CA 1
ATOM 2471 C C . GLY A 1 328 ? 5.960 7.292 -13.095 1.00 93.88 328 GLY A C 1
ATOM 2472 O O . GLY A 1 328 ? 6.611 6.601 -13.875 1.00 93.88 328 GLY A O 1
ATOM 2473 N N . TYR A 1 329 ? 5.027 8.150 -13.527 1.00 93.62 329 TYR A N 1
ATOM 2474 C CA . TYR A 1 329 ? 4.781 8.358 -14.956 1.00 93.62 329 TYR A CA 1
ATOM 2475 C C . TYR A 1 329 ? 5.887 9.186 -15.615 1.00 93.62 329 TYR A C 1
ATOM 2477 O O . TYR A 1 329 ? 6.288 8.877 -16.729 1.00 93.62 329 TYR A O 1
ATOM 2485 N N . MET A 1 330 ? 6.429 10.196 -14.932 1.00 91.81 330 MET A N 1
ATOM 2486 C CA . MET A 1 330 ? 7.558 10.980 -15.442 1.00 91.81 330 MET A CA 1
ATOM 2487 C C . MET A 1 330 ? 8.853 10.168 -15.529 1.00 91.81 330 MET A C 1
ATOM 2489 O O . MET A 1 330 ? 9.726 10.533 -16.306 1.00 91.81 330 MET A O 1
ATOM 2493 N N . ASP A 1 331 ? 8.989 9.081 -14.769 1.00 90.94 331 ASP A N 1
ATOM 2494 C CA . ASP A 1 331 ? 10.183 8.235 -14.811 1.00 90.94 331 ASP A CA 1
ATOM 2495 C C . ASP A 1 331 ? 10.231 7.406 -16.110 1.00 90.94 331 ASP A C 1
ATOM 2497 O O . ASP A 1 331 ? 11.187 7.454 -16.880 1.00 90.94 331 ASP A O 1
ATOM 2501 N N . PHE A 1 332 ? 9.138 6.704 -16.425 1.00 89.00 332 PHE A N 1
ATOM 2502 C CA . PHE A 1 332 ? 9.105 5.742 -17.536 1.00 89.00 332 PHE A CA 1
ATOM 2503 C C . PHE A 1 332 ? 8.279 6.201 -18.752 1.00 89.00 332 PHE A C 1
ATOM 2505 O O . PHE A 1 332 ? 8.384 5.622 -19.839 1.00 89.00 332 PHE A O 1
ATOM 2512 N N . GLY A 1 333 ? 7.450 7.234 -18.605 1.00 87.06 333 GLY A N 1
ATOM 2513 C CA . GLY A 1 333 ? 6.564 7.745 -19.649 1.00 87.06 333 GLY A CA 1
ATOM 2514 C C . GLY A 1 333 ? 5.622 6.671 -20.199 1.00 87.06 333 GLY A C 1
ATOM 2515 O O . GLY A 1 333 ? 5.070 5.846 -19.470 1.00 87.06 333 GLY A O 1
ATOM 2516 N N . ARG A 1 334 ? 5.458 6.638 -21.525 1.00 84.44 334 ARG A N 1
ATOM 2517 C CA . ARG A 1 334 ? 4.625 5.655 -22.235 1.00 84.44 334 ARG A CA 1
ATOM 2518 C C . ARG A 1 334 ? 5.038 4.200 -22.024 1.00 84.44 334 ARG A C 1
ATOM 2520 O O . ARG A 1 334 ? 4.229 3.327 -22.329 1.00 84.44 334 ARG A O 1
ATOM 2527 N N . LYS A 1 335 ? 6.251 3.937 -21.522 1.00 87.19 335 LYS A N 1
ATOM 2528 C CA . LYS A 1 335 ? 6.740 2.575 -21.267 1.00 87.19 335 LYS A CA 1
ATOM 2529 C C . LYS A 1 335 ? 6.050 1.907 -20.080 1.00 87.19 335 LYS A C 1
ATOM 2531 O O . LYS A 1 335 ? 6.178 0.700 -19.946 1.00 87.19 335 LYS A O 1
ATOM 2536 N N . VAL A 1 336 ? 5.325 2.652 -19.240 1.00 87.12 336 VAL A N 1
ATOM 2537 C CA . VAL A 1 336 ? 4.554 2.045 -18.150 1.00 87.12 336 VAL A CA 1
ATOM 2538 C C . VAL A 1 336 ? 3.413 1.203 -18.728 1.00 87.12 336 VAL A C 1
ATOM 2540 O O . VAL A 1 336 ? 2.420 1.759 -19.203 1.00 87.12 336 VAL A O 1
ATOM 2543 N N . ASP A 1 337 ? 3.546 -0.120 -18.653 1.00 85.38 337 ASP A N 1
ATOM 2544 C CA . ASP A 1 337 ? 2.585 -1.113 -19.156 1.00 85.38 337 ASP A CA 1
ATOM 2545 C C . ASP A 1 337 ? 1.961 -1.987 -18.048 1.00 85.38 337 ASP A C 1
ATOM 2547 O O . ASP A 1 337 ? 1.106 -2.829 -18.324 1.00 85.38 337 ASP A O 1
ATOM 2551 N N . GLY A 1 338 ? 2.338 -1.766 -16.785 1.00 87.38 338 GLY A N 1
ATOM 2552 C CA . GLY A 1 338 ? 1.924 -2.608 -15.667 1.00 87.38 338 GLY A CA 1
ATOM 2553 C C . GLY A 1 338 ? 2.248 -2.027 -14.293 1.00 87.38 338 GLY A C 1
ATOM 2554 O O . GLY A 1 338 ? 2.290 -0.811 -14.095 1.00 87.38 338 GLY A O 1
ATOM 2555 N N . SER A 1 339 ? 2.457 -2.931 -13.334 1.00 88.19 339 SER A N 1
ATOM 2556 C CA . SER A 1 339 ? 2.915 -2.613 -11.980 1.00 88.19 339 SER A CA 1
ATOM 2557 C C . SER A 1 339 ? 4.252 -1.879 -12.034 1.00 88.19 339 SER A C 1
ATOM 2559 O O . SER A 1 339 ? 5.206 -2.377 -12.633 1.00 88.19 339 SER A O 1
ATOM 2561 N N . ILE A 1 340 ? 4.357 -0.725 -11.371 1.00 88.81 340 ILE A N 1
ATOM 2562 C CA . ILE A 1 340 ? 5.614 0.037 -11.343 1.00 88.81 340 ILE A CA 1
ATOM 2563 C C . ILE A 1 340 ? 6.765 -0.746 -10.694 1.00 88.81 340 ILE A C 1
ATOM 2565 O O . ILE A 1 340 ? 7.925 -0.495 -11.002 1.00 88.81 340 ILE A O 1
ATOM 2569 N N . LEU A 1 341 ? 6.464 -1.739 -9.848 1.00 87.81 341 LEU A N 1
ATOM 2570 C CA . LEU A 1 341 ? 7.488 -2.601 -9.254 1.00 87.81 341 LEU A CA 1
ATOM 2571 C C . LEU A 1 341 ? 8.269 -3.397 -10.285 1.00 87.81 341 LEU A C 1
ATOM 2573 O O . LEU A 1 341 ? 9.387 -3.764 -9.978 1.00 87.81 341 LEU A O 1
ATOM 2577 N N . LEU A 1 342 ? 7.696 -3.664 -11.463 1.00 84.88 342 LEU A N 1
ATOM 2578 C CA . LEU A 1 342 ? 8.377 -4.393 -12.530 1.00 84.88 342 LEU A CA 1
ATOM 2579 C C . LEU A 1 342 ? 9.382 -3.520 -13.298 1.00 84.88 342 LEU A C 1
ATOM 2581 O O . LEU A 1 342 ? 10.183 -4.061 -14.058 1.00 84.88 342 LEU A O 1
ATOM 2585 N N . MET A 1 343 ? 9.350 -2.199 -13.096 1.00 85.12 343 MET A N 1
ATOM 2586 C CA . MET A 1 343 ? 10.161 -1.220 -13.827 1.00 85.12 343 MET A CA 1
ATOM 2587 C C . MET A 1 343 ? 11.400 -0.731 -13.057 1.00 85.12 343 MET A C 1
ATOM 2589 O O . MET A 1 343 ? 12.258 -0.093 -13.664 1.00 85.12 343 MET A O 1
ATOM 2593 N N . TYR A 1 344 ? 11.494 -1.031 -11.756 1.00 80.94 344 TYR A N 1
ATOM 2594 C CA . TYR A 1 344 ? 12.639 -0.729 -10.881 1.00 80.94 344 TYR A CA 1
ATOM 2595 C C . TYR A 1 344 ? 13.463 -1.981 -10.584 1.00 80.94 344 TYR A C 1
ATOM 2597 O O . TYR A 1 344 ? 14.708 -1.882 -10.596 1.00 80.94 344 TYR A O 1
#

Foldseek 3Di:
DDDDDDDDDDDDDDDDDDDDDDDDDDDDDDDDDDDDDDDDPDDPDPDDPPPPDDDPPPDPVSVLVVVCCVVPNWLALQLLLLVLLLLQQALLLQCLQVLCLLQFLQLSLVLLVVLLVVLLVLLLVLLVLCVVVVDLAPLVSLCVPPNDVRSVVVVVVLVVLVVVRVVSNLVVQLLLQQLVQCPDPPHDPCCNDSNVSNVVSVCCCVPPVVVVVPDPDCSVCSSVSVVSLVVLVVVLVVLQVLLVVAQQVVQVVQEDDEDPDPRLGYRGYDDPSSCPSSVSSNSSNPSSNCSSVSQVRRPDRDSVSSSSSSSSNSVSSSVSSSSCNVSLCSRGRSNPPGGSSNVD

Sequence (344 aa):
MSRTNPVVPATSGSLPDDGDSPSHHSSHEMNGSERKRTGEDAVPEKLMPVSNEPPASDTILAKLKRCVIVVIPPGGILASAFNLASSSIGAGILGLPLAANSSGLVMALVYLAVITSLTIYSMYALGLAAQRSQIRTFEGVALALLGRGFALFAAGVRIFHGFSGCVAYVISVGDIFRNIISSSDSAPQFLRESTGNRLLTALVWLCAMMPLVIPKHVDSLRYFSTFAVSFMIYFVLVIVVHSCTHGLPDNIHKISVSKDDDAPVVLFNSGNKAIEGLGVFMFAYVCQINSYEVYWDMTDRTLTRFTLASGLGMTLCFLLYAMVSFFGYMDFGRKVDGSILLMY

pLDDT: mean 80.76, std 19.11, range [31.78, 97.75]